Protein AF-A0A2W1JFL9-F1 (afdb_monomer)

pLDDT: mean 77.74, std 22.05, range [25.23, 98.81]

Mean predicted aligned error: 10.99 Å

Nearest PDB structures (foldseek):
  7wzg-assembly1_A  TM=6.997E-01  e=7.013E-11  Streptomyces sp.
  6wlf-assembly2_B  TM=8.457E-01  e=3.737E-09  Bursaphelenchus xylophilus
  4krg-assembly2_B  TM=6.302E-01  e=1.136E-10  Haemonchus contortus
  6wlf-assembly1_A  TM=7.409E-01  e=1.040E-08  Bursaphelenchus xylophilus
  1xtp-assembly1_A  TM=6.089E-01  e=3.567E-10  Leishmania major strain Friedlin

Radius of gyration: 20.83 Å; Cα contacts (8 Å, |Δi|>4): 426; chains: 1; bounding box: 48×50×62 Å

Secondary structure (DSSP, 8-state):
--TTSSS-S------HHHHHHHHHHHSS--S-TT--THHHHHHHHS-GGGHHHHHHHHHHHSTTTT-GGGPPTT--HHHHHHHHHHHHHHHHHHHIIIIIGGG--TT-EEEEET-TTSHHHHHHTTSSSEEEEEES-HHHHHHHHHH---TTEEEEE-STT--TTS-TT-EEEEEESSSGGGS-HHHHHHHHHHHHHHEEEEEEEEEEEEB-TT--STT---S---------HHHHHHHHTPPP---B-HHHHHHHHHHTTEEEEEES-TT-TT-SEEEEEEEEPP-

Solvent-accessible surface area (backbone atoms only — not comparable to full-atom values): 16445 Å² total; per-residue (Å²): 136,78,91,77,81,78,87,79,86,86,74,85,73,69,48,73,69,54,48,51,50,50,53,64,60,69,77,52,91,72,77,47,92,44,50,43,77,60,51,47,49,50,60,72,73,47,60,75,94,46,34,41,64,49,27,52,54,57,40,31,73,34,80,85,67,45,36,56,90,74,60,60,86,94,60,54,69,69,59,48,52,51,50,38,50,51,50,48,44,56,53,29,46,52,49,33,62,74,73,46,52,86,79,54,44,61,83,33,36,33,37,30,48,52,33,52,61,32,53,44,52,62,54,49,41,77,43,27,51,30,28,42,30,29,25,64,31,50,24,33,41,45,28,16,60,42,69,49,87,58,89,46,53,47,76,42,70,38,62,90,74,61,55,83,93,50,57,67,51,64,26,47,34,39,35,30,58,87,40,57,26,53,41,56,71,72,57,46,44,52,44,51,42,49,49,59,47,27,28,24,90,80,12,37,42,37,38,32,38,32,42,43,75,95,60,78,83,80,79,69,89,64,96,75,86,88,81,89,91,80,96,47,77,66,54,57,50,47,70,64,52,59,75,58,76,44,64,37,49,68,70,56,54,53,49,50,45,42,74,66,55,34,37,83,70,43,69,70,55,67,92,42,75,86,51,39,72,37,37,36,38,29,27,54,60,86,128

Sequence (287 aa):
MDLDSVEKTEHSSIGPVQKALLILTTALQGQNYLGAWYIPMLFKLVPQKFHRKLAFNVLAISPHYYRLHEKPEGMSRDQFIQSAHETSINSRQLVARKYIQPHLNTDMLVLDYGCGPGYLASEVSKHCQQVTAIDISSGVIACAKAIHHKSNIQFRVIEANDLSSIPDSSLDLVYSTAVMLHVRDDVCRQILSEFMRVLKPEGKAICEFLTTQGRSTDGLPTNHNGSEQSRSLLKNVKEKYSLLVVPRPLSLIEEIITGVGFEFLTRLNKDEPEDKNAYYAFGQQKL

Foldseek 3Di:
DDPPPPPDDDDPDCDPVSVVLLVVQPPDDDLDSLQDPCLLVVCVVDPLVCLQVSLLVSQCVDCPQLNVVPDDPPDDPVRSSVVSVVVLLVVLLVCCVQFPLVQFAAAFEEEEEQCFLVSNVQNNNVGYVAYEYEHQRPNSLSSNVSNDDDPRYHYDHDDLLDPVVAQFQAGQEYEYEPPQQQDDLVSLLVNLLVVNGRHHANHKYKYKAFAPPPDDPPDDDDDDDDDDDDDDPVVVVCVSNPGHGDHYHPVSVCCSNVVSQKAFDDWSPPVCPVPRTIMTMIGHDDD

Structure (mmCIF, N/CA/C/O backbone):
data_AF-A0A2W1JFL9-F1
#
_entry.id   AF-A0A2W1JFL9-F1
#
loop_
_atom_site.group_PDB
_atom_site.id
_atom_site.type_symbol
_atom_site.label_atom_id
_atom_site.label_alt_id
_atom_site.label_comp_id
_atom_site.label_asym_id
_atom_site.label_entity_id
_atom_site.label_seq_id
_atom_site.pdbx_PDB_ins_code
_atom_site.Cartn_x
_atom_site.Cartn_y
_atom_site.Cartn_z
_atom_site.occupancy
_atom_site.B_iso_or_equiv
_atom_site.auth_seq_id
_atom_site.auth_comp_id
_atom_site.auth_asym_id
_atom_site.auth_atom_id
_atom_site.pdbx_PDB_model_num
ATOM 1 N N . MET A 1 1 ? 27.857 32.604 -41.164 1.00 36.47 1 MET A N 1
ATOM 2 C CA . MET A 1 1 ? 28.540 31.526 -40.424 1.00 36.47 1 MET A CA 1
ATOM 3 C C . MET A 1 1 ? 27.432 30.678 -39.842 1.00 36.47 1 MET A C 1
ATOM 5 O O . MET A 1 1 ? 26.646 31.200 -39.062 1.00 36.47 1 MET A O 1
ATOM 9 N N . ASP A 1 2 ? 27.274 29.485 -40.403 1.00 25.23 2 ASP A N 1
ATOM 10 C CA . ASP A 1 2 ? 26.024 28.727 -40.447 1.00 25.23 2 ASP A CA 1
ATOM 11 C C . ASP A 1 2 ? 25.515 28.213 -39.098 1.00 25.23 2 ASP A C 1
ATOM 13 O O . ASP A 1 2 ? 26.273 27.741 -38.248 1.00 25.23 2 ASP A O 1
ATOM 17 N N . LEU A 1 3 ? 24.187 28.261 -38.974 1.00 28.17 3 LEU A N 1
ATOM 18 C CA . LEU A 1 3 ? 23.348 27.785 -37.870 1.00 28.17 3 LEU A CA 1
ATOM 19 C C . LEU A 1 3 ? 23.147 26.251 -37.870 1.00 28.17 3 LEU A C 1
ATOM 21 O O . LEU A 1 3 ? 22.298 25.749 -37.144 1.00 28.17 3 LEU A O 1
ATOM 25 N N . ASP A 1 4 ? 23.956 25.503 -38.625 1.00 27.41 4 ASP A N 1
ATOM 26 C CA . ASP A 1 4 ? 23.798 24.052 -38.837 1.00 27.41 4 ASP A CA 1
ATOM 27 C C . ASP A 1 4 ? 24.691 23.172 -37.938 1.00 27.41 4 ASP A C 1
ATOM 29 O O . ASP A 1 4 ? 24.747 21.952 -38.098 1.00 27.41 4 ASP A O 1
ATOM 33 N N . SER A 1 5 ? 25.412 23.748 -36.970 1.00 28.14 5 SER A N 1
ATOM 34 C CA . SER A 1 5 ? 26.399 22.997 -36.170 1.00 28.14 5 SER A CA 1
ATOM 35 C C . SER A 1 5 ? 25.957 22.592 -34.755 1.00 28.14 5 SER A C 1
ATOM 37 O O . SER A 1 5 ? 26.744 21.974 -34.042 1.00 28.14 5 SER A O 1
ATOM 39 N N . VAL A 1 6 ? 24.704 22.844 -34.350 1.00 29.98 6 VAL A N 1
ATOM 40 C CA . VAL A 1 6 ? 24.206 22.501 -32.992 1.00 29.98 6 VAL A CA 1
ATOM 41 C C . VAL A 1 6 ? 23.028 21.507 -33.006 1.00 29.98 6 VAL A C 1
ATOM 43 O O . VAL A 1 6 ? 22.473 21.173 -31.968 1.00 29.98 6 VAL A O 1
ATOM 46 N N . GLU A 1 7 ? 22.674 20.935 -34.160 1.00 27.12 7 GLU A N 1
ATOM 47 C CA . GLU A 1 7 ? 21.537 20.001 -34.276 1.00 27.12 7 GLU A CA 1
ATOM 48 C C . GLU A 1 7 ? 21.913 18.508 -34.152 1.00 27.12 7 GLU A C 1
ATOM 50 O O . GLU A 1 7 ? 21.198 17.612 -34.604 1.00 27.12 7 GLU A O 1
ATOM 55 N N . LYS A 1 8 ? 23.047 18.195 -33.518 1.00 32.41 8 LYS A N 1
ATOM 56 C CA . LYS A 1 8 ? 23.480 16.809 -33.289 1.00 32.41 8 LYS A CA 1
ATOM 57 C C . LYS A 1 8 ? 24.028 16.620 -31.886 1.00 32.41 8 LYS A C 1
ATOM 59 O O . LYS A 1 8 ? 25.236 16.595 -31.734 1.00 32.41 8 LYS A O 1
ATOM 64 N N . THR A 1 9 ? 23.139 16.419 -30.913 1.00 32.78 9 THR A N 1
ATOM 65 C CA . THR A 1 9 ? 23.289 15.438 -29.816 1.00 32.78 9 THR A CA 1
ATOM 66 C C . THR A 1 9 ? 22.189 15.646 -28.778 1.00 32.78 9 THR A C 1
ATOM 68 O O . THR A 1 9 ? 22.419 16.322 -27.791 1.00 32.78 9 THR A O 1
ATOM 71 N N . GLU A 1 10 ? 21.004 15.065 -28.987 1.00 32.56 10 GLU A N 1
ATOM 72 C CA . GLU A 1 10 ? 20.137 14.589 -27.890 1.00 32.56 10 GLU A CA 1
ATOM 73 C C . GLU A 1 10 ? 18.939 13.802 -28.447 1.00 32.56 10 GLU A C 1
ATOM 75 O O . GLU A 1 10 ? 17.771 14.188 -28.422 1.00 32.56 10 GLU A O 1
ATOM 80 N N . HIS A 1 11 ? 19.236 12.622 -28.981 1.00 32.38 11 HIS A N 1
ATOM 81 C CA . HIS A 1 11 ? 18.244 11.564 -29.094 1.00 32.38 11 HIS A CA 1
ATOM 82 C C . HIS A 1 11 ? 18.612 10.483 -28.086 1.00 32.38 11 HIS A C 1
ATOM 84 O O . HIS A 1 11 ? 19.370 9.566 -28.397 1.00 32.38 11 HIS A O 1
ATOM 90 N N . SER A 1 12 ? 18.056 10.578 -26.872 1.00 41.53 12 SER A N 1
ATOM 91 C CA . SER A 1 12 ? 17.930 9.402 -26.015 1.00 41.53 12 SER A CA 1
ATOM 92 C C . SER A 1 12 ? 17.004 8.426 -26.748 1.00 41.53 12 SER A C 1
ATOM 94 O O . SER A 1 12 ? 15.788 8.596 -26.864 1.00 41.53 12 SER A O 1
ATOM 96 N N . SER A 1 13 ? 17.625 7.457 -27.412 1.00 41.47 13 SER A N 1
ATOM 97 C CA . SER A 1 13 ? 16.971 6.547 -28.338 1.00 41.47 13 SER A CA 1
ATOM 98 C C . SER A 1 13 ? 16.114 5.553 -27.560 1.00 41.47 13 SER A C 1
ATOM 100 O O . SER A 1 13 ? 16.535 4.459 -27.196 1.00 41.47 13 SER A O 1
ATOM 102 N N . ILE A 1 14 ? 14.860 5.936 -27.310 1.00 47.25 14 ILE A N 1
ATOM 103 C CA . ILE A 1 14 ? 13.796 4.989 -26.978 1.00 47.25 14 ILE A CA 1
ATOM 104 C C . ILE A 1 14 ? 13.825 3.906 -28.068 1.00 47.25 14 ILE A C 1
ATOM 106 O O . ILE A 1 14 ? 13.656 4.212 -29.254 1.00 47.25 14 ILE A O 1
ATOM 110 N N . GLY A 1 15 ? 14.098 2.657 -27.680 1.00 45.44 15 GLY A N 1
ATOM 111 C CA . GLY A 1 15 ? 14.223 1.544 -28.622 1.00 45.44 15 GLY A CA 1
ATOM 112 C C . GLY A 1 15 ? 12.913 1.308 -29.388 1.00 45.44 15 GLY A C 1
ATOM 113 O O . GLY A 1 15 ? 11.846 1.678 -28.895 1.00 45.44 15 GLY A O 1
ATOM 114 N N . PRO A 1 16 ? 12.937 0.672 -30.571 1.00 41.28 16 PRO A N 1
ATOM 115 C CA . PRO A 1 16 ? 11.752 0.512 -31.424 1.00 41.28 16 PRO A CA 1
ATOM 116 C C . PRO A 1 16 ? 10.575 -0.167 -30.704 1.00 41.28 16 PRO A C 1
ATOM 118 O O . PRO A 1 16 ? 9.434 0.257 -30.853 1.00 41.28 16 PRO A O 1
ATOM 121 N N . VAL A 1 17 ? 10.858 -1.135 -29.826 1.00 43.78 17 VAL A N 1
ATOM 122 C CA . VAL A 1 17 ? 9.855 -1.797 -28.973 1.00 43.78 17 VAL A CA 1
ATOM 123 C C . VAL A 1 17 ? 9.213 -0.818 -27.985 1.00 43.78 17 VAL A C 1
ATOM 125 O O . VAL A 1 17 ? 8.003 -0.822 -27.803 1.00 43.78 17 VAL A O 1
ATOM 128 N N . GLN A 1 18 ? 10.000 0.065 -27.373 1.00 48.50 18 GLN A N 1
ATOM 129 C CA . GLN A 1 18 ? 9.502 1.056 -26.418 1.00 48.50 18 GLN A CA 1
ATOM 130 C C . GLN A 1 18 ? 8.760 2.196 -27.114 1.00 48.50 18 GLN A C 1
ATOM 132 O O . GLN A 1 18 ? 7.783 2.682 -26.562 1.00 48.50 18 GLN A O 1
ATOM 137 N N . LYS A 1 19 ? 9.177 2.595 -28.324 1.00 45.94 19 LYS A N 1
ATOM 138 C CA . LYS A 1 19 ? 8.415 3.533 -29.158 1.00 45.94 19 LYS A CA 1
ATOM 139 C C . LYS A 1 19 ? 7.067 2.930 -29.532 1.00 45.94 19 LYS A C 1
ATOM 141 O O . LYS A 1 19 ? 6.061 3.609 -29.393 1.00 45.94 19 LYS A O 1
ATOM 146 N N . ALA A 1 20 ? 7.031 1.655 -29.921 1.00 47.19 20 ALA A N 1
ATOM 147 C CA . ALA A 1 20 ? 5.789 0.950 -30.224 1.00 47.19 20 ALA A CA 1
ATOM 14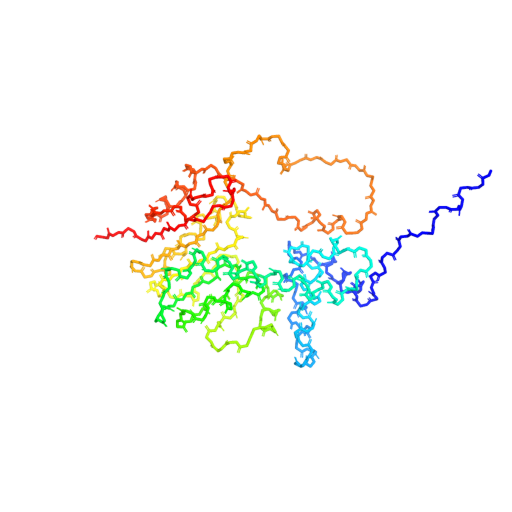8 C C . ALA A 1 20 ? 4.875 0.837 -28.994 1.00 47.19 20 ALA A C 1
ATOM 150 O O . ALA A 1 20 ? 3.706 1.201 -29.080 1.00 47.19 20 ALA A O 1
ATOM 151 N N . LEU A 1 21 ? 5.413 0.424 -27.837 1.00 44.44 21 LEU A N 1
ATOM 152 C CA . LEU A 1 21 ? 4.670 0.419 -26.575 1.00 44.44 21 LEU A CA 1
ATOM 153 C C . LEU A 1 21 ? 4.169 1.826 -26.236 1.00 44.44 21 LEU A C 1
ATOM 155 O O . LEU A 1 21 ? 2.980 1.994 -26.024 1.00 44.44 21 LEU A O 1
ATOM 159 N N . LEU A 1 22 ? 5.021 2.851 -26.263 1.00 46.09 22 LEU A N 1
ATOM 160 C CA . LEU A 1 22 ? 4.641 4.230 -25.954 1.00 46.09 22 LEU A CA 1
ATOM 161 C C . LEU A 1 22 ? 3.548 4.760 -26.901 1.00 46.09 22 LEU A C 1
ATOM 163 O O . LEU A 1 22 ? 2.591 5.364 -26.430 1.00 46.09 22 LEU A O 1
ATOM 167 N N . ILE A 1 23 ? 3.631 4.491 -28.205 1.00 47.00 23 ILE A N 1
ATOM 168 C CA . ILE A 1 23 ? 2.608 4.880 -29.193 1.00 47.00 23 ILE A CA 1
ATOM 169 C C . ILE A 1 23 ? 1.278 4.155 -28.929 1.00 47.00 23 ILE A C 1
ATOM 171 O O . ILE A 1 23 ? 0.223 4.787 -28.918 1.00 47.00 23 ILE A O 1
ATOM 175 N N . LEU A 1 24 ? 1.317 2.852 -28.631 1.00 41.91 24 LEU A N 1
ATOM 176 C CA . LEU A 1 24 ? 0.137 2.077 -28.222 1.00 41.91 24 LEU A CA 1
ATOM 177 C C . LEU A 1 24 ? -0.455 2.583 -26.892 1.00 41.91 24 LEU A C 1
ATOM 179 O O . LEU A 1 24 ? -1.667 2.524 -26.698 1.00 41.91 24 LEU A O 1
ATOM 183 N N . THR A 1 25 ? 0.380 3.112 -25.986 1.00 43.91 25 THR A N 1
ATOM 184 C CA . THR A 1 25 ? -0.052 3.660 -24.686 1.00 43.91 25 THR A CA 1
ATOM 185 C C . THR A 1 25 ? -0.723 5.033 -24.792 1.00 43.91 25 THR A C 1
ATOM 187 O O . THR A 1 25 ? -1.584 5.351 -23.976 1.00 43.91 25 THR A O 1
ATOM 190 N N . THR A 1 26 ? -0.326 5.883 -25.747 1.00 40.53 26 THR A N 1
ATOM 191 C CA . THR A 1 26 ? -0.788 7.281 -25.824 1.00 40.53 26 THR A CA 1
ATOM 192 C C . THR A 1 26 ? -2.028 7.461 -26.694 1.00 40.53 26 THR A C 1
ATOM 194 O O . THR A 1 26 ? -2.778 8.414 -26.464 1.00 40.53 26 THR A O 1
ATOM 197 N N . ALA A 1 27 ? -2.263 6.540 -27.635 1.00 37.19 27 ALA A N 1
ATOM 198 C CA . ALA A 1 27 ? -3.377 6.564 -28.583 1.00 37.19 27 ALA A CA 1
ATOM 199 C C . ALA A 1 27 ? -4.732 6.097 -28.006 1.00 37.19 27 ALA A C 1
ATOM 201 O O . ALA A 1 27 ? -5.761 6.306 -28.643 1.00 37.19 27 ALA A O 1
ATOM 202 N N . LEU A 1 28 ? -4.764 5.490 -26.813 1.00 38.50 28 LEU A N 1
ATOM 203 C CA . LEU A 1 28 ? -5.985 4.946 -26.204 1.00 38.50 28 LEU A CA 1
ATOM 204 C C . LEU A 1 28 ? -6.450 5.812 -25.017 1.00 38.50 28 LEU A C 1
ATOM 206 O O . LEU A 1 28 ? -5.641 6.304 -24.229 1.00 38.50 28 LEU A O 1
ATOM 210 N N . GLN A 1 29 ? -7.761 6.056 -24.922 1.00 35.38 29 GLN A N 1
ATOM 211 C CA . GLN A 1 29 ? -8.374 6.876 -23.872 1.00 35.38 29 GLN A CA 1
ATOM 212 C C . GLN A 1 29 ? -8.347 6.156 -22.511 1.00 35.38 29 GLN A C 1
ATOM 214 O O . GLN A 1 29 ? -8.751 5.003 -22.406 1.00 35.38 29 GLN A O 1
ATOM 219 N N . GLY A 1 30 ? -7.875 6.850 -21.470 1.00 42.50 30 GLY A N 1
ATOM 220 C CA . GLY A 1 30 ? -7.840 6.382 -20.080 1.00 42.50 30 GLY A CA 1
ATOM 221 C C . GLY A 1 30 ? -6.798 7.154 -19.264 1.00 42.50 30 GLY A C 1
ATOM 222 O O . GLY A 1 30 ? -5.709 7.429 -19.760 1.00 42.50 30 GLY A O 1
ATOM 223 N N . GLN A 1 31 ? -7.119 7.541 -18.027 1.00 45.75 31 GLN A N 1
ATOM 224 C CA . GLN A 1 31 ? -6.264 8.396 -17.186 1.00 45.75 31 GLN A CA 1
ATOM 225 C C . GLN A 1 31 ? -5.072 7.686 -16.512 1.00 45.75 31 GLN A C 1
ATOM 227 O O . GLN A 1 31 ? -4.373 8.326 -15.740 1.00 45.75 31 GLN A O 1
ATOM 232 N N . ASN A 1 32 ? -4.766 6.413 -16.799 1.00 54.06 32 ASN A N 1
ATOM 233 C CA . ASN A 1 32 ? -3.681 5.697 -16.108 1.00 54.06 32 ASN A CA 1
ATOM 234 C C . ASN A 1 32 ? -2.786 4.891 -17.064 1.00 54.06 32 ASN A C 1
ATOM 236 O O . ASN A 1 32 ? -3.221 3.906 -17.657 1.00 54.06 32 ASN A O 1
ATOM 240 N N . TYR A 1 33 ? -1.501 5.264 -17.139 1.00 50.53 33 TYR A N 1
ATOM 241 C CA . TYR A 1 33 ? -0.444 4.617 -17.938 1.00 50.53 33 TYR A CA 1
ATOM 242 C C . TYR A 1 33 ? -0.353 3.084 -17.735 1.00 50.53 33 TYR A C 1
ATOM 244 O O . TYR A 1 33 ? -0.092 2.344 -18.681 1.00 50.53 33 TYR A O 1
ATOM 252 N N . LEU A 1 34 ? -0.631 2.587 -16.522 1.00 55.44 34 LEU A N 1
ATOM 253 C CA . LEU A 1 34 ? -0.618 1.152 -16.189 1.00 55.44 34 LEU A CA 1
ATOM 254 C C . LEU A 1 34 ? -2.017 0.515 -16.126 1.00 55.44 34 LEU A C 1
ATOM 256 O O . LEU A 1 34 ? -2.151 -0.650 -15.760 1.00 55.44 34 LEU A O 1
ATOM 260 N N . GLY A 1 35 ? -3.076 1.243 -16.478 1.00 56.06 35 GLY A N 1
ATOM 261 C CA . GLY A 1 35 ? -4.422 0.681 -16.650 1.00 56.06 35 GLY A CA 1
ATOM 262 C C . GLY A 1 35 ? -4.626 0.023 -18.019 1.00 56.06 35 GLY A C 1
ATOM 263 O O . GLY A 1 35 ? -5.707 -0.479 -18.312 1.00 56.06 35 GLY A O 1
ATOM 264 N N . ALA A 1 36 ? -3.606 0.046 -18.880 1.00 63.88 36 ALA A N 1
ATOM 265 C CA . ALA A 1 36 ? -3.740 -0.397 -20.253 1.00 63.88 36 ALA A CA 1
ATOM 266 C C . ALA A 1 36 ? -3.958 -1.916 -20.349 1.00 63.88 36 ALA A C 1
ATOM 268 O O . ALA A 1 36 ? -3.119 -2.718 -19.932 1.00 63.88 36 ALA A O 1
ATOM 269 N N . TRP A 1 37 ? -5.077 -2.300 -20.967 1.00 65.12 37 TRP A N 1
ATOM 270 C CA . TRP A 1 37 ? -5.547 -3.684 -21.085 1.00 65.12 37 TRP A CA 1
ATOM 271 C C . TRP A 1 37 ? -4.529 -4.644 -21.728 1.00 65.12 37 TRP A C 1
ATOM 273 O O . TRP A 1 37 ? -4.544 -5.842 -21.444 1.00 65.12 37 TRP A O 1
ATOM 283 N N . TYR A 1 38 ? -3.619 -4.139 -22.570 1.00 67.69 38 TYR A N 1
ATOM 284 C CA . TYR A 1 38 ? -2.619 -4.968 -23.244 1.00 67.69 38 TYR A CA 1
ATOM 285 C C . TYR A 1 38 ? -1.440 -5.350 -22.334 1.00 67.69 38 TYR A C 1
ATOM 287 O O . TYR A 1 38 ? -0.746 -6.315 -22.644 1.00 67.69 38 TYR A O 1
ATOM 295 N N . ILE A 1 39 ? -1.194 -4.662 -21.209 1.00 78.56 39 ILE A N 1
ATOM 296 C CA . ILE A 1 39 ? -0.075 -5.014 -20.316 1.00 78.56 39 ILE A CA 1
ATOM 297 C C . ILE A 1 39 ? -0.262 -6.433 -19.753 1.00 78.56 39 ILE A C 1
ATOM 299 O O . ILE A 1 39 ? 0.634 -7.255 -19.952 1.00 78.56 39 ILE A O 1
ATOM 303 N N . PRO A 1 40 ? -1.415 -6.800 -19.153 1.00 78.31 40 PRO A N 1
ATOM 304 C CA . PRO A 1 40 ? -1.685 -8.189 -18.773 1.00 78.31 40 PRO A CA 1
ATOM 305 C C . PRO A 1 40 ? -1.577 -9.187 -19.935 1.00 78.31 40 PRO A C 1
ATOM 307 O O . PRO A 1 40 ? -1.151 -10.324 -19.733 1.00 78.31 40 PRO A O 1
ATOM 310 N N . MET A 1 41 ? -1.935 -8.781 -21.159 1.00 82.44 41 MET A N 1
ATOM 311 C CA . MET A 1 41 ? -1.819 -9.634 -22.347 1.00 82.44 41 MET A CA 1
ATOM 312 C C . MET A 1 41 ? -0.356 -9.946 -22.686 1.00 82.44 41 MET A C 1
ATOM 314 O O . MET A 1 41 ? -0.044 -11.093 -22.999 1.00 82.44 41 MET A O 1
ATOM 318 N N . LEU A 1 42 ? 0.560 -8.981 -22.548 1.00 85.00 42 LEU A N 1
ATOM 319 C CA . LEU A 1 42 ? 1.994 -9.209 -22.767 1.00 85.00 42 LEU A CA 1
ATOM 320 C C . LEU A 1 42 ? 2.546 -10.309 -21.850 1.00 85.00 42 LEU A C 1
ATOM 322 O O . LEU A 1 42 ? 3.291 -11.172 -22.310 1.00 85.00 42 LEU A O 1
ATOM 326 N N . PHE A 1 43 ? 2.132 -10.340 -20.581 1.00 86.81 43 PHE A N 1
ATOM 327 C CA . PHE A 1 43 ? 2.538 -11.398 -19.650 1.00 86.81 43 PHE A CA 1
ATOM 328 C C . PHE A 1 43 ? 2.000 -12.784 -20.036 1.00 86.81 43 PHE A C 1
ATOM 330 O O . PHE A 1 43 ? 2.642 -13.782 -19.726 1.00 86.81 43 PHE A O 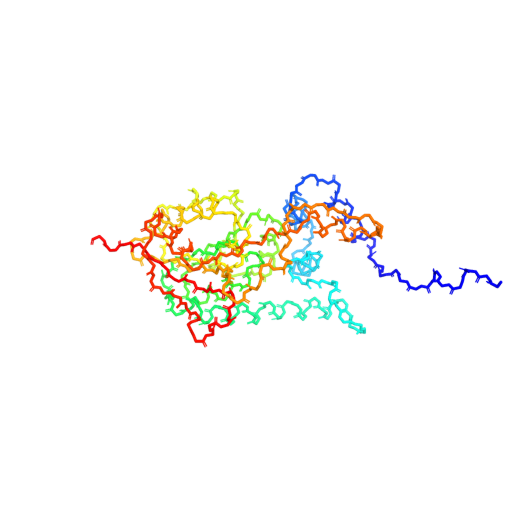1
ATOM 337 N N . LYS A 1 44 ? 0.870 -12.878 -20.750 1.00 87.12 44 LYS A N 1
ATOM 338 C CA . LYS A 1 44 ? 0.363 -14.163 -21.270 1.00 87.12 44 LYS A CA 1
ATOM 339 C C . LYS A 1 44 ? 1.170 -14.680 -22.464 1.00 87.12 44 LYS A C 1
ATOM 341 O O . LYS A 1 44 ? 1.233 -15.886 -22.670 1.00 87.12 44 LYS A O 1
ATOM 346 N N . LEU A 1 45 ? 1.762 -13.780 -23.251 1.00 89.19 45 LEU A N 1
ATOM 347 C CA . LEU A 1 45 ? 2.502 -14.119 -24.472 1.00 89.19 45 LEU A CA 1
ATOM 348 C C . LEU A 1 45 ? 3.987 -14.398 -24.211 1.00 89.19 45 LEU A C 1
ATOM 350 O O . LEU A 1 45 ? 4.616 -15.180 -24.921 1.00 89.19 45 LEU A O 1
ATOM 354 N N . VAL A 1 46 ? 4.566 -13.742 -23.208 1.00 89.75 46 VAL A N 1
ATOM 355 C CA . VAL A 1 46 ? 5.987 -13.870 -22.879 1.00 89.75 46 VAL A CA 1
ATOM 356 C C . VAL A 1 46 ? 6.219 -15.109 -22.000 1.00 89.75 46 VAL A C 1
ATOM 358 O O . VAL A 1 46 ? 5.463 -15.320 -21.053 1.00 89.75 46 VAL A O 1
ATOM 361 N N . PRO A 1 47 ? 7.271 -15.921 -22.237 1.00 92.25 47 PRO A N 1
ATOM 362 C CA . PRO A 1 47 ? 7.603 -17.047 -21.364 1.00 92.25 47 PRO A CA 1
ATOM 363 C C . PRO A 1 47 ? 7.850 -16.621 -19.911 1.00 92.25 47 PRO A C 1
ATOM 365 O O . PRO A 1 47 ? 8.525 -15.619 -19.665 1.00 92.25 47 PRO A O 1
ATOM 368 N N . GLN A 1 48 ? 7.398 -17.436 -18.950 1.00 88.56 48 GLN A N 1
ATOM 369 C CA . GLN A 1 48 ? 7.423 -17.115 -17.513 1.00 88.56 48 GLN A CA 1
ATOM 370 C C . GLN A 1 48 ? 8.803 -16.678 -16.994 1.00 88.56 48 GLN A C 1
ATOM 372 O O . GLN A 1 48 ? 8.906 -15.728 -16.222 1.00 88.56 48 GLN A O 1
ATOM 377 N N . LYS A 1 49 ? 9.888 -17.289 -17.493 1.00 91.38 49 LYS A N 1
ATOM 378 C CA . LYS A 1 49 ? 11.274 -16.933 -17.129 1.00 91.38 49 LYS A CA 1
ATOM 379 C C . LYS A 1 49 ? 11.648 -15.466 -17.393 1.00 91.38 49 LYS A C 1
ATOM 381 O O . LYS A 1 49 ? 12.589 -14.960 -16.792 1.00 91.38 49 LYS A O 1
ATOM 386 N N . PHE A 1 50 ? 10.929 -14.777 -18.280 1.00 92.94 50 PHE A N 1
ATOM 387 C CA . PHE A 1 50 ? 11.165 -13.370 -18.611 1.00 92.94 50 PHE A CA 1
ATOM 388 C C . PHE A 1 50 ? 10.179 -12.408 -17.942 1.00 92.94 50 PHE A C 1
ATOM 390 O O . PHE A 1 50 ? 10.367 -11.195 -18.046 1.00 92.94 50 PHE A O 1
ATOM 397 N N . HIS A 1 51 ? 9.159 -12.910 -17.238 1.00 93.25 51 HIS A N 1
ATOM 398 C CA . HIS A 1 51 ? 8.113 -12.080 -16.629 1.00 93.25 51 HIS A CA 1
ATOM 399 C C . HIS A 1 51 ? 8.686 -11.031 -15.686 1.00 93.25 51 HIS A C 1
ATOM 401 O O . HIS A 1 51 ? 8.320 -9.865 -15.780 1.00 93.25 51 HIS A O 1
ATOM 407 N N . ARG A 1 52 ? 9.653 -11.399 -14.842 1.00 92.81 52 ARG A N 1
ATOM 408 C CA . ARG A 1 52 ? 10.275 -10.449 -13.913 1.00 92.81 52 ARG A CA 1
ATOM 409 C C . ARG A 1 52 ? 11.011 -9.315 -14.637 1.00 92.81 52 ARG A C 1
ATOM 411 O O . ARG A 1 52 ? 10.818 -8.147 -14.309 1.00 92.81 52 ARG A O 1
ATOM 418 N N . LYS A 1 53 ? 11.799 -9.634 -15.674 1.00 91.56 53 LYS A N 1
ATOM 419 C CA . LYS A 1 53 ? 12.499 -8.617 -16.484 1.00 91.56 53 LYS A CA 1
ATOM 420 C C . LYS A 1 53 ? 11.509 -7.722 -17.236 1.00 91.56 53 LYS A C 1
ATOM 422 O O . LYS A 1 53 ? 11.738 -6.516 -17.343 1.00 91.56 53 LYS A O 1
ATOM 427 N N . LEU A 1 54 ? 10.410 -8.292 -17.734 1.00 91.12 54 LEU A N 1
ATOM 428 C CA . LEU A 1 54 ? 9.326 -7.540 -18.363 1.00 91.12 54 LEU A CA 1
ATOM 429 C C . LEU A 1 54 ? 8.665 -6.584 -17.363 1.00 91.12 54 LEU A C 1
ATOM 431 O O . LEU A 1 54 ? 8.552 -5.400 -17.662 1.00 91.12 54 LEU A O 1
ATOM 435 N N . ALA A 1 55 ? 8.305 -7.067 -16.171 1.00 92.31 55 ALA A N 1
ATOM 436 C CA . ALA A 1 55 ? 7.691 -6.263 -15.118 1.00 92.31 55 ALA A CA 1
ATOM 437 C C . ALA A 1 55 ? 8.551 -5.053 -14.759 1.00 92.31 55 ALA A C 1
ATOM 439 O O . ALA A 1 55 ? 8.065 -3.926 -14.764 1.00 92.31 55 ALA A O 1
ATOM 440 N N . PHE A 1 56 ? 9.851 -5.257 -14.553 1.00 91.94 56 PHE A N 1
ATOM 441 C CA . PHE A 1 56 ? 10.763 -4.155 -14.270 1.00 91.94 56 PHE A CA 1
ATOM 442 C C . PHE A 1 56 ? 10.838 -3.138 -15.407 1.00 91.94 56 PHE A C 1
ATOM 444 O O . PHE A 1 56 ? 10.851 -1.937 -15.155 1.00 91.94 56 PHE A O 1
ATOM 451 N N . ASN A 1 57 ? 10.829 -3.590 -16.661 1.00 88.81 57 ASN A N 1
ATOM 452 C CA . ASN A 1 57 ? 10.819 -2.679 -17.801 1.00 88.81 57 ASN A CA 1
ATOM 453 C C . ASN A 1 57 ? 9.504 -1.906 -17.928 1.00 88.81 57 ASN A C 1
ATOM 455 O O . ASN A 1 57 ? 9.553 -0.720 -18.233 1.00 88.81 57 ASN A O 1
ATOM 459 N N . VAL A 1 58 ? 8.357 -2.536 -17.665 1.00 87.19 58 VAL A N 1
ATOM 460 C CA . VAL A 1 58 ? 7.048 -1.863 -17.641 1.00 87.19 58 VAL A CA 1
ATOM 461 C C . VAL A 1 58 ? 7.013 -0.802 -16.538 1.00 87.19 58 VAL A C 1
ATOM 463 O O . VAL A 1 58 ? 6.672 0.351 -16.801 1.00 87.19 58 VAL A O 1
ATOM 466 N N . LEU A 1 59 ? 7.445 -1.154 -15.323 1.00 86.75 59 LEU A N 1
ATOM 467 C CA . LEU A 1 59 ? 7.540 -0.220 -14.197 1.00 86.75 59 LEU A CA 1
ATOM 468 C C . LEU A 1 59 ? 8.505 0.933 -14.478 1.00 86.75 59 LEU A C 1
ATOM 470 O O . LEU A 1 59 ? 8.264 2.053 -14.036 1.00 86.75 59 LEU A O 1
ATOM 474 N N . ALA A 1 60 ? 9.567 0.680 -15.242 1.00 84.81 60 ALA A N 1
ATOM 475 C CA . ALA A 1 60 ? 10.541 1.698 -15.592 1.00 84.81 60 ALA A CA 1
ATOM 476 C C . ALA A 1 60 ? 9.957 2.806 -16.469 1.00 84.81 60 ALA A C 1
ATOM 478 O O . ALA A 1 60 ? 10.301 3.972 -16.296 1.00 84.81 60 ALA A O 1
ATOM 479 N N . ILE A 1 61 ? 9.059 2.456 -17.387 1.00 78.50 61 ILE A N 1
ATOM 480 C CA . ILE A 1 61 ? 8.427 3.433 -18.278 1.00 78.50 61 ILE A CA 1
ATOM 481 C C . ILE A 1 61 ? 7.374 4.268 -17.522 1.00 78.50 61 ILE A C 1
ATOM 483 O O . ILE A 1 61 ? 7.081 5.391 -17.928 1.00 78.50 61 ILE A O 1
ATOM 487 N N . SER A 1 62 ? 6.847 3.765 -16.398 1.00 73.00 62 SER A N 1
ATOM 488 C CA . SER A 1 62 ? 5.930 4.532 -15.556 1.00 73.00 62 SER A CA 1
ATOM 489 C C . SER A 1 62 ? 6.643 5.723 -14.903 1.00 73.00 62 SER A C 1
ATOM 491 O O . SER A 1 62 ? 7.670 5.533 -14.242 1.00 73.00 62 SER A O 1
ATOM 493 N N . PRO A 1 63 ? 6.085 6.946 -14.996 1.00 66.25 63 PRO A N 1
ATOM 494 C CA . PRO A 1 63 ? 6.659 8.120 -14.343 1.00 66.25 63 PRO A CA 1
ATOM 495 C C . PRO A 1 63 ? 6.583 8.052 -12.809 1.00 66.25 63 PRO A C 1
ATOM 497 O O . PRO A 1 63 ? 7.250 8.836 -12.143 1.00 66.25 63 PRO A O 1
ATOM 500 N N . HIS A 1 64 ? 5.812 7.113 -12.249 1.00 70.81 64 HIS A N 1
ATOM 501 C CA . HIS A 1 64 ? 5.504 7.050 -10.814 1.00 70.81 64 HIS A CA 1
ATOM 502 C C . HIS A 1 64 ? 6.269 5.965 -10.048 1.00 70.81 64 HIS A C 1
ATOM 504 O O . HIS A 1 64 ? 6.258 5.981 -8.821 1.00 70.81 64 HIS A O 1
ATOM 510 N N . TYR A 1 65 ? 6.951 5.045 -10.744 1.00 80.25 65 TYR A N 1
ATOM 511 C CA . TYR A 1 65 ? 7.710 3.963 -10.101 1.00 80.25 65 TYR A CA 1
ATOM 512 C C . TYR A 1 65 ? 9.219 4.167 -10.209 1.00 80.25 65 TYR A C 1
ATOM 514 O O . TYR A 1 65 ? 9.801 4.753 -9.305 1.00 80.25 65 TYR A O 1
ATOM 522 N N . TYR A 1 66 ? 9.878 3.724 -11.285 1.00 78.25 66 TYR A N 1
ATOM 523 C CA . TYR A 1 66 ? 11.348 3.805 -11.340 1.00 78.25 66 TYR A CA 1
ATOM 524 C C . TYR A 1 66 ? 11.895 5.091 -11.954 1.00 78.25 66 TYR A C 1
ATOM 526 O O . TYR A 1 66 ? 13.102 5.186 -12.108 1.00 78.25 66 TYR A O 1
ATOM 534 N N . ARG A 1 67 ? 11.048 6.065 -12.318 1.00 68.06 67 ARG A N 1
ATOM 535 C CA . ARG A 1 67 ? 11.449 7.412 -12.778 1.00 68.06 67 ARG A CA 1
ATOM 536 C C . ARG A 1 67 ? 12.685 7.419 -13.691 1.00 68.06 67 ARG A C 1
ATOM 538 O O . ARG A 1 67 ? 13.654 8.121 -13.441 1.00 68.06 67 ARG A O 1
ATOM 545 N N . LEU A 1 68 ? 12.641 6.670 -14.796 1.00 63.62 68 LEU A N 1
ATOM 546 C CA . LEU A 1 68 ? 13.766 6.536 -15.745 1.00 63.62 68 LEU A CA 1
ATOM 547 C C . LEU A 1 68 ? 14.402 7.850 -16.221 1.00 63.62 68 LEU A C 1
ATOM 549 O O . LEU A 1 68 ? 15.550 7.844 -16.656 1.00 63.62 68 LEU A O 1
ATOM 553 N N . HIS A 1 69 ? 13.653 8.949 -16.198 1.00 62.97 69 HIS A N 1
ATOM 554 C CA . HIS A 1 69 ? 14.141 10.270 -16.582 1.00 62.97 69 HIS A CA 1
ATOM 555 C C . HIS A 1 69 ? 15.160 10.851 -15.587 1.00 62.97 69 HIS A C 1
ATOM 557 O O . HIS A 1 69 ? 15.892 11.758 -15.952 1.00 62.97 69 HIS A O 1
ATOM 563 N N . GLU A 1 70 ? 15.243 10.310 -14.370 1.00 69.62 70 GLU A N 1
ATOM 564 C CA . GLU A 1 70 ? 16.217 10.683 -13.336 1.00 69.62 70 GLU A CA 1
ATOM 565 C C . GLU A 1 70 ? 17.491 9.808 -13.400 1.00 69.62 70 GLU A C 1
ATOM 567 O O . GLU A 1 70 ? 18.324 9.843 -12.496 1.00 69.62 70 GLU A O 1
ATOM 572 N N . LYS A 1 71 ? 17.663 8.990 -14.455 1.00 82.12 71 LYS A N 1
ATOM 573 C CA . LYS A 1 71 ? 18.822 8.096 -14.597 1.00 82.12 71 LYS A CA 1
ATOM 574 C C . LYS A 1 71 ? 20.131 8.893 -14.728 1.00 82.12 71 LYS A C 1
ATOM 576 O O . LYS A 1 71 ? 20.268 9.625 -15.708 1.00 82.12 71 LYS A O 1
ATOM 581 N N . PRO A 1 72 ? 21.143 8.638 -13.875 1.00 82.38 72 PRO A N 1
ATOM 582 C CA . PRO A 1 72 ? 22.448 9.283 -13.987 1.00 82.38 72 PRO A CA 1
ATOM 583 C C . PRO A 1 72 ? 23.133 9.051 -15.341 1.00 82.38 72 PRO A C 1
ATOM 585 O O . PRO A 1 72 ? 22.980 7.992 -15.977 1.00 82.38 72 PRO A O 1
ATOM 588 N N . GLU A 1 73 ? 23.930 10.030 -15.769 1.00 81.06 73 GLU A N 1
ATOM 589 C CA . GLU A 1 73 ? 24.853 9.876 -16.893 1.00 81.06 73 GLU A CA 1
ATOM 590 C C . GLU A 1 73 ? 25.877 8.766 -16.601 1.00 81.06 73 GLU A C 1
ATOM 592 O O . GLU A 1 73 ? 26.248 8.517 -15.457 1.00 81.06 73 GLU A O 1
ATOM 597 N N . GLY A 1 74 ? 26.278 8.019 -17.632 1.00 85.56 74 GLY A N 1
ATOM 598 C CA . GLY A 1 74 ? 27.219 6.896 -17.499 1.00 85.56 74 GLY A CA 1
ATOM 599 C C . GLY A 1 74 ? 26.640 5.586 -16.937 1.00 85.56 74 GLY A C 1
ATOM 600 O O . GLY A 1 74 ? 27.235 4.531 -17.138 1.00 85.56 74 GLY A O 1
ATOM 601 N N . MET A 1 75 ? 25.460 5.596 -16.306 1.00 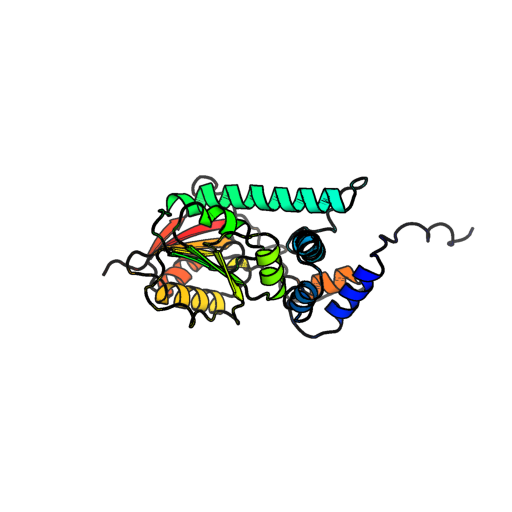88.44 75 MET A N 1
ATOM 602 C CA . MET A 1 75 ? 24.815 4.369 -15.816 1.00 88.44 75 MET A CA 1
ATOM 603 C C . MET A 1 75 ? 24.029 3.654 -16.924 1.00 88.44 75 MET A C 1
ATOM 605 O O . MET A 1 75 ? 23.231 4.279 -17.639 1.00 88.44 75 MET A O 1
ATOM 609 N N . SER A 1 76 ? 24.195 2.332 -17.044 1.00 89.88 76 SER A N 1
ATOM 610 C CA . SER A 1 76 ? 23.380 1.539 -17.972 1.00 89.88 76 SER A CA 1
ATOM 611 C C . SER A 1 76 ? 21.921 1.462 -17.507 1.00 89.88 76 SER A C 1
ATOM 613 O O . SER A 1 76 ? 21.606 1.552 -16.319 1.00 89.88 76 SER A O 1
ATOM 615 N N . ARG A 1 77 ? 21.000 1.269 -18.454 1.00 84.19 77 ARG A N 1
ATOM 616 C CA . ARG A 1 77 ? 19.565 1.148 -18.156 1.00 84.19 77 ARG A CA 1
ATOM 617 C C . ARG A 1 77 ? 19.262 -0.013 -17.206 1.00 84.19 77 ARG A C 1
ATOM 619 O O . ARG A 1 77 ? 18.469 0.159 -16.287 1.00 84.19 77 ARG A O 1
ATOM 626 N N . ASP A 1 78 ? 19.876 -1.172 -17.431 1.00 87.56 78 ASP A N 1
ATOM 627 C CA . ASP A 1 78 ? 19.625 -2.365 -16.617 1.00 87.56 78 ASP A CA 1
ATOM 628 C C . ASP A 1 78 ? 20.129 -2.156 -15.176 1.00 87.56 78 ASP A C 1
ATOM 630 O O . ASP A 1 78 ? 19.410 -2.487 -14.234 1.00 87.56 78 ASP A O 1
ATOM 634 N N . GLN A 1 79 ? 21.288 -1.507 -14.990 1.00 88.06 79 GLN A N 1
ATOM 635 C CA . GLN A 1 79 ? 21.782 -1.117 -13.659 1.00 88.06 79 GLN A CA 1
ATOM 636 C C . GLN A 1 79 ? 20.831 -0.148 -12.951 1.00 88.06 79 GLN A C 1
ATOM 638 O O . GLN A 1 79 ? 20.534 -0.329 -11.774 1.00 88.06 79 GLN A O 1
ATOM 643 N N . PHE A 1 80 ? 20.319 0.853 -13.667 1.00 87.88 80 PHE A N 1
ATOM 644 C CA . PHE A 1 80 ? 19.384 1.814 -13.089 1.00 87.88 80 PHE A CA 1
ATOM 645 C C . PHE A 1 80 ? 18.072 1.160 -12.655 1.00 87.88 80 PHE A C 1
ATOM 647 O O . PHE A 1 80 ? 17.600 1.392 -11.548 1.00 87.88 80 PHE A O 1
ATOM 654 N N . ILE A 1 81 ? 17.491 0.312 -13.506 1.00 88.50 81 ILE A N 1
ATOM 655 C CA . ILE A 1 81 ? 16.254 -0.406 -13.184 1.00 88.50 81 ILE A CA 1
ATOM 656 C C . ILE A 1 81 ? 16.451 -1.287 -11.946 1.00 88.50 81 ILE A C 1
ATOM 658 O O . ILE A 1 81 ? 15.585 -1.319 -11.072 1.00 88.50 81 ILE A O 1
ATOM 662 N N . GLN A 1 82 ? 17.593 -1.969 -11.854 1.00 88.81 82 GLN A N 1
ATOM 663 C CA . GLN A 1 82 ? 17.931 -2.782 -10.692 1.00 88.81 82 GLN A CA 1
ATOM 664 C C . GLN A 1 82 ? 18.074 -1.923 -9.423 1.00 88.81 82 GLN A C 1
ATOM 666 O O . GLN A 1 82 ? 17.474 -2.242 -8.399 1.00 88.81 82 GLN A O 1
ATOM 671 N N . SER A 1 83 ? 18.777 -0.792 -9.505 1.00 87.81 83 SER A N 1
ATOM 672 C CA . SER A 1 83 ? 18.924 0.149 -8.388 1.00 87.81 83 SER A CA 1
ATOM 673 C C . SER A 1 83 ? 17.583 0.746 -7.938 1.00 87.81 83 SER A C 1
ATOM 675 O O . SER A 1 83 ? 17.311 0.838 -6.740 1.00 87.81 83 SER A O 1
ATOM 677 N N . ALA A 1 84 ? 16.693 1.089 -8.872 1.00 88.00 84 ALA A N 1
ATOM 678 C CA . ALA A 1 84 ? 15.358 1.592 -8.558 1.00 88.00 84 ALA A CA 1
ATOM 679 C C . ALA A 1 84 ? 14.475 0.517 -7.896 1.00 88.00 84 ALA A C 1
ATOM 681 O O . ALA A 1 84 ? 13.705 0.815 -6.978 1.00 88.00 84 ALA A O 1
ATOM 682 N N . HIS A 1 85 ? 14.610 -0.744 -8.321 1.00 89.69 85 HIS A N 1
ATOM 683 C CA . HIS A 1 85 ? 13.971 -1.888 -7.672 1.00 89.69 85 HIS A CA 1
ATOM 684 C C . HIS A 1 85 ? 14.456 -2.063 -6.226 1.00 89.69 85 HIS A C 1
ATOM 686 O O . HIS A 1 85 ? 13.630 -2.139 -5.318 1.00 89.69 85 HIS A O 1
ATOM 692 N N . GLU A 1 86 ? 15.769 -2.058 -5.994 1.00 90.38 86 GLU A N 1
ATOM 693 C CA . GLU A 1 86 ? 16.364 -2.159 -4.653 1.00 90.38 86 GLU A CA 1
ATOM 694 C C . GLU A 1 86 ? 15.964 -0.986 -3.755 1.00 90.38 86 GLU A C 1
ATOM 696 O O . GLU A 1 86 ? 15.555 -1.183 -2.613 1.00 90.38 86 GLU A O 1
ATOM 701 N N . THR A 1 87 ? 15.981 0.232 -4.293 1.00 88.88 87 THR A N 1
ATOM 702 C CA . THR A 1 87 ? 15.524 1.433 -3.581 1.00 88.88 87 THR A CA 1
ATOM 703 C C . THR A 1 87 ? 14.056 1.315 -3.175 1.00 88.88 87 THR A C 1
ATOM 705 O O . THR A 1 87 ? 13.698 1.638 -2.042 1.00 88.88 87 THR A O 1
ATOM 708 N N . SER A 1 88 ? 13.208 0.793 -4.0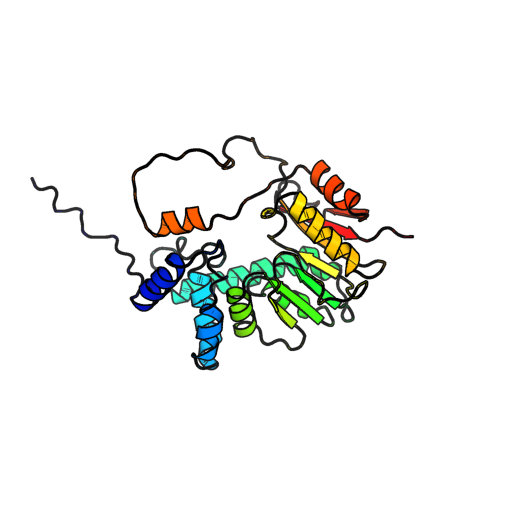69 1.00 90.38 88 SER A N 1
ATOM 709 C CA . SER A 1 88 ? 11.794 0.544 -3.770 1.00 90.38 88 SER A CA 1
ATOM 710 C C . SER A 1 88 ? 11.631 -0.477 -2.644 1.00 90.38 88 SER A C 1
ATOM 712 O O . SER A 1 88 ? 10.830 -0.256 -1.740 1.00 90.38 88 SER A O 1
ATOM 714 N N . ILE A 1 89 ? 12.406 -1.566 -2.658 1.00 91.81 89 ILE A N 1
ATOM 715 C CA . ILE A 1 89 ? 12.401 -2.565 -1.580 1.00 91.81 89 ILE A CA 1
ATOM 716 C C . ILE A 1 89 ? 12.813 -1.919 -0.256 1.00 91.81 89 ILE A C 1
ATOM 718 O O . ILE A 1 89 ? 12.052 -1.987 0.704 1.00 91.81 89 ILE A O 1
ATOM 722 N N . ASN A 1 90 ? 13.965 -1.247 -0.213 1.00 92.06 90 ASN A N 1
ATOM 723 C CA . ASN A 1 90 ? 14.508 -0.660 1.014 1.00 92.06 90 ASN A CA 1
ATOM 724 C C . ASN A 1 90 ? 13.554 0.379 1.617 1.00 92.06 90 ASN A C 1
ATOM 726 O O . ASN A 1 90 ? 13.291 0.373 2.820 1.00 92.06 90 ASN A O 1
ATOM 730 N N . SER A 1 91 ? 12.981 1.239 0.771 1.00 90.50 91 SER A N 1
ATOM 731 C CA . SER A 1 91 ? 11.985 2.223 1.195 1.00 90.50 91 SER A CA 1
ATOM 732 C C . SER A 1 91 ? 10.749 1.547 1.798 1.00 90.50 91 SER A C 1
ATOM 734 O O . SER A 1 91 ? 10.322 1.911 2.895 1.00 90.50 91 SER A O 1
ATOM 736 N N . ARG A 1 92 ? 10.189 0.523 1.136 1.00 93.81 92 ARG A N 1
ATOM 737 C CA . ARG A 1 92 ? 8.991 -0.166 1.645 1.00 93.81 92 ARG A CA 1
ATOM 738 C C . ARG A 1 92 ? 9.270 -1.039 2.862 1.00 93.81 92 ARG A C 1
ATOM 740 O O . ARG A 1 92 ? 8.390 -1.167 3.704 1.00 93.81 92 ARG A O 1
ATOM 747 N N . GLN A 1 93 ? 10.486 -1.554 3.016 1.00 94.56 93 GLN A N 1
ATOM 748 C CA . GLN A 1 93 ? 10.919 -2.226 4.240 1.00 94.56 93 GLN A CA 1
ATOM 749 C C . GLN A 1 93 ? 10.943 -1.285 5.437 1.00 94.56 93 GLN A C 1
ATOM 751 O O . GLN A 1 93 ? 10.463 -1.645 6.511 1.00 94.56 93 GLN A O 1
ATOM 756 N N . LEU A 1 94 ? 11.454 -0.066 5.249 1.00 93.00 94 LEU A N 1
ATOM 757 C CA . LEU A 1 94 ? 11.459 0.939 6.305 1.00 93.00 94 LEU A CA 1
ATOM 758 C C . LEU A 1 94 ? 10.033 1.324 6.715 1.00 93.00 94 LEU A C 1
ATOM 760 O O . LEU A 1 94 ? 9.735 1.339 7.907 1.00 93.00 94 LEU A O 1
ATOM 764 N N . VAL A 1 95 ? 9.153 1.573 5.738 1.00 92.81 95 VAL A N 1
ATOM 765 C CA . VAL A 1 95 ? 7.729 1.870 5.979 1.00 92.81 95 VAL A CA 1
ATOM 766 C C . VAL A 1 95 ? 7.050 0.721 6.724 1.00 92.81 95 VAL A C 1
ATOM 768 O O . VAL A 1 95 ? 6.413 0.957 7.750 1.00 92.81 95 VAL A O 1
ATOM 771 N N . ALA A 1 96 ? 7.226 -0.522 6.259 1.00 96.12 96 ALA A N 1
ATOM 772 C CA . ALA A 1 96 ? 6.664 -1.700 6.912 1.00 96.12 96 ALA A CA 1
ATOM 773 C C . ALA A 1 96 ? 7.114 -1.779 8.372 1.00 96.12 96 ALA A C 1
ATOM 775 O O . ALA A 1 96 ? 6.276 -1.824 9.268 1.00 96.12 96 ALA A O 1
ATOM 776 N N . ARG A 1 97 ? 8.428 -1.730 8.614 1.00 95.06 97 ARG A N 1
ATOM 777 C CA . ARG A 1 97 ? 9.016 -1.857 9.950 1.00 95.06 97 ARG A CA 1
ATOM 778 C C . ARG A 1 97 ? 8.570 -0.747 10.898 1.00 95.06 97 ARG A C 1
ATOM 780 O O . ARG A 1 97 ? 8.291 -1.031 12.058 1.00 95.06 97 ARG A O 1
ATOM 787 N N . LYS A 1 98 ? 8.552 0.505 10.433 1.00 92.31 98 LYS A N 1
ATOM 788 C CA . LYS A 1 98 ? 8.211 1.658 11.276 1.00 92.31 98 LYS A CA 1
ATOM 789 C C . LYS A 1 98 ? 6.717 1.722 11.583 1.00 92.31 98 LYS A C 1
ATOM 791 O O . LYS A 1 98 ? 6.356 1.988 12.723 1.00 92.31 98 LYS A O 1
ATOM 796 N N . TYR A 1 99 ? 5.864 1.506 10.582 1.00 93.50 99 TYR A N 1
ATOM 797 C CA . TYR A 1 99 ? 4.463 1.926 10.670 1.00 93.50 99 TYR A CA 1
ATOM 798 C C . TYR A 1 99 ? 3.450 0.791 10.621 1.00 93.50 99 TYR A C 1
ATOM 800 O O . TYR A 1 99 ? 2.355 0.971 11.132 1.00 93.50 99 TYR A O 1
ATOM 808 N N . ILE A 1 100 ? 3.769 -0.360 10.023 1.00 96.06 100 ILE A N 1
ATOM 809 C CA . ILE A 1 100 ? 2.780 -1.433 9.808 1.00 96.06 100 ILE A CA 1
ATOM 810 C C . ILE A 1 100 ? 3.059 -2.630 10.720 1.00 96.06 100 ILE A C 1
ATOM 812 O O . ILE A 1 100 ? 2.183 -3.074 11.454 1.00 96.06 100 ILE A O 1
ATOM 816 N N . GLN A 1 101 ? 4.301 -3.119 10.725 1.00 96.06 101 GLN A N 1
ATOM 817 C CA . GLN A 1 101 ? 4.751 -4.289 11.479 1.00 96.06 101 GLN A CA 1
ATOM 818 C C . GLN A 1 101 ? 4.420 -4.248 12.982 1.00 96.06 101 GLN A C 1
ATOM 820 O O . GLN A 1 101 ? 4.022 -5.292 13.495 1.00 96.06 101 GLN A O 1
ATOM 825 N N . PRO A 1 102 ? 4.505 -3.105 13.697 1.00 95.81 102 PRO A N 1
ATOM 826 C CA . PRO A 1 102 ? 4.138 -3.046 15.116 1.00 95.81 102 PRO A CA 1
ATOM 827 C C . PRO A 1 102 ? 2.667 -3.381 15.406 1.00 95.81 102 PRO A C 1
ATOM 829 O O . PRO A 1 102 ? 2.303 -3.610 16.557 1.00 95.81 102 PRO A O 1
ATOM 832 N N . HIS A 1 103 ? 1.819 -3.391 14.377 1.00 95.25 103 HIS A N 1
ATOM 833 C CA . HIS A 1 103 ? 0.390 -3.673 14.476 1.00 95.25 103 HIS A CA 1
ATOM 834 C C . HIS A 1 103 ? 0.008 -5.052 13.927 1.00 95.25 103 HIS A C 1
ATOM 836 O O . HIS A 1 103 ? -1.181 -5.344 13.845 1.00 95.25 103 HIS A O 1
ATOM 842 N N . LEU A 1 104 ? 0.984 -5.883 13.548 1.00 97.25 104 LEU A N 1
ATOM 843 C CA . LEU A 1 104 ? 0.757 -7.198 12.953 1.00 97.25 104 LEU A CA 1
ATOM 844 C C . LEU A 1 104 ? 0.990 -8.342 13.942 1.00 97.25 104 LEU A C 1
ATOM 846 O O . LEU A 1 104 ? 1.849 -8.270 14.820 1.00 97.25 104 LEU A O 1
ATOM 850 N N . ASN A 1 105 ? 0.276 -9.443 13.721 1.00 96.31 105 ASN A N 1
ATOM 851 C CA . ASN A 1 105 ? 0.628 -10.765 14.228 1.00 96.31 105 ASN A CA 1
ATOM 852 C C . ASN A 1 105 ? 0.382 -11.830 13.144 1.00 96.31 105 ASN A C 1
ATOM 854 O O . ASN A 1 105 ? -0.273 -11.562 12.134 1.00 96.31 105 ASN A O 1
ATOM 858 N N . THR A 1 106 ? 0.895 -13.042 13.365 1.00 97.31 106 THR A N 1
ATOM 859 C CA . THR A 1 106 ? 0.918 -14.129 12.371 1.00 97.31 106 THR A CA 1
ATOM 860 C C . THR A 1 106 ? -0.450 -14.655 11.954 1.00 97.31 106 THR A C 1
ATOM 862 O O . THR A 1 106 ? -0.524 -15.301 10.914 1.00 97.31 106 THR A O 1
ATOM 865 N N . ASP A 1 107 ? -1.509 -14.359 12.706 1.00 97.75 107 ASP A N 1
ATOM 866 C CA . ASP A 1 107 ? -2.866 -14.850 12.450 1.00 97.75 107 ASP A CA 1
ATOM 867 C C . ASP A 1 107 ? -3.745 -13.800 11.748 1.00 97.75 107 ASP A C 1
ATOM 869 O O . ASP A 1 107 ? -4.897 -14.065 11.420 1.00 97.75 107 ASP A O 1
ATOM 873 N N . MET A 1 108 ? -3.213 -12.598 11.498 1.00 98.44 108 MET A N 1
ATOM 874 C CA . MET A 1 108 ? -3.985 -11.501 10.913 1.00 98.44 108 MET A CA 1
ATOM 875 C C . MET A 1 108 ? -4.224 -11.653 9.408 1.00 98.44 108 MET A C 1
ATOM 877 O O . MET A 1 108 ? -3.313 -11.972 8.635 1.00 98.44 108 MET A O 1
ATOM 881 N N . LEU A 1 109 ? -5.433 -11.283 8.988 1.00 98.69 109 LEU A N 1
ATOM 882 C CA . LEU A 1 109 ? -5.819 -11.041 7.602 1.00 98.69 109 LEU A CA 1
ATOM 883 C C . LEU A 1 109 ? -5.717 -9.545 7.297 1.00 98.69 109 LEU A C 1
ATOM 885 O O . LEU A 1 109 ? -6.364 -8.717 7.942 1.00 98.69 109 LEU A O 1
ATOM 889 N N . VAL A 1 110 ? -4.896 -9.204 6.305 1.00 98.75 110 VAL A N 1
ATOM 890 C CA . VAL A 1 110 ? -4.484 -7.821 6.039 1.00 98.75 110 VAL A CA 1
ATOM 891 C C . VAL A 1 110 ? -4.859 -7.391 4.622 1.00 98.75 110 VAL A C 1
ATOM 893 O O . VAL A 1 110 ? -4.745 -8.181 3.683 1.00 98.75 110 VAL A O 1
ATOM 896 N N . LEU A 1 111 ? -5.257 -6.130 4.450 1.00 98.75 111 LEU A N 1
ATOM 897 C CA . LEU A 1 111 ? -5.464 -5.495 3.145 1.00 98.75 111 LEU A CA 1
ATOM 898 C C . LEU A 1 111 ? -4.412 -4.413 2.869 1.00 98.75 111 LEU A C 1
ATOM 900 O O . LEU A 1 111 ? -4.250 -3.492 3.664 1.00 98.75 111 LEU A O 1
ATOM 904 N N . ASP A 1 112 ? -3.757 -4.509 1.711 1.00 98.56 112 ASP A N 1
ATOM 905 C CA . ASP A 1 112 ? -2.930 -3.455 1.109 1.00 98.56 112 ASP A CA 1
ATOM 906 C C . ASP A 1 112 ? -3.753 -2.719 0.037 1.00 98.56 112 ASP A C 1
ATOM 908 O O . ASP A 1 112 ? -3.943 -3.244 -1.068 1.00 98.56 112 ASP A O 1
ATOM 912 N N . TYR A 1 113 ? -4.291 -1.543 0.375 1.00 96.94 113 TYR A N 1
ATOM 913 C CA . TYR A 1 113 ? -5.100 -0.726 -0.533 1.00 96.94 113 TYR A CA 1
ATOM 914 C C . TYR A 1 113 ? -4.218 0.208 -1.371 1.00 96.94 113 TYR A C 1
ATOM 916 O O . TYR A 1 113 ? -3.665 1.179 -0.847 1.00 96.94 113 TYR A O 1
ATOM 924 N N . GLY A 1 114 ? -4.135 -0.057 -2.680 1.00 94.31 114 GLY A N 1
ATOM 925 C CA . GLY A 1 114 ? -3.234 0.631 -3.612 1.00 94.31 114 GLY A CA 1
ATOM 926 C C . GLY A 1 114 ? -1.818 0.059 -3.577 1.00 94.31 114 GLY A C 1
ATOM 927 O O . GLY A 1 114 ? -0.841 0.796 -3.455 1.00 94.31 114 GLY A O 1
ATOM 928 N N . CYS A 1 115 ? -1.701 -1.268 -3.663 1.00 96.31 115 CYS A N 1
ATOM 929 C CA . CYS A 1 115 ? -0.454 -1.988 -3.412 1.00 96.31 115 CYS A CA 1
ATOM 930 C C . CYS A 1 115 ? 0.651 -1.719 -4.446 1.00 96.31 115 CYS A C 1
ATOM 932 O O . CYS A 1 115 ? 1.815 -2.093 -4.235 1.00 96.31 115 CYS A O 1
ATOM 934 N N . GLY A 1 116 ? 0.307 -1.136 -5.601 1.00 94.31 116 GLY A N 1
ATOM 935 C CA . GLY A 1 116 ? 1.231 -0.914 -6.699 1.00 94.31 116 GLY A CA 1
ATOM 936 C C . GLY A 1 116 ? 1.969 -2.206 -7.084 1.00 94.31 116 GLY A C 1
ATOM 937 O O . GLY A 1 116 ? 1.345 -3.258 -7.233 1.00 94.31 116 GLY A O 1
ATOM 938 N N . PRO A 1 117 ? 3.309 -2.182 -7.217 1.00 95.38 117 PRO A N 1
ATOM 939 C CA . PRO A 1 117 ? 4.096 -3.364 -7.568 1.00 95.38 117 PRO A CA 1
ATOM 940 C C . PRO A 1 117 ? 4.173 -4.436 -6.473 1.00 95.38 117 PRO A C 1
ATOM 942 O O . PRO A 1 117 ? 4.800 -5.462 -6.707 1.00 95.38 117 PRO A O 1
ATOM 945 N N . GLY A 1 118 ? 3.591 -4.214 -5.288 1.00 97.31 118 GLY A N 1
ATOM 946 C CA . GLY A 1 118 ? 3.522 -5.216 -4.224 1.00 97.31 118 GLY A CA 1
ATOM 947 C C . GLY A 1 118 ? 4.738 -5.291 -3.298 1.00 97.31 118 GLY A C 1
ATOM 948 O O . GLY A 1 118 ? 4.830 -6.227 -2.506 1.00 97.31 118 GLY A O 1
ATOM 949 N N . TYR A 1 119 ? 5.662 -4.323 -3.342 1.00 97.38 119 TYR A N 1
ATOM 950 C CA . TYR A 1 119 ? 6.844 -4.320 -2.465 1.00 97.38 119 TYR A CA 1
ATOM 951 C C . TYR A 1 119 ? 6.485 -4.286 -0.978 1.00 97.38 119 TYR A C 1
ATOM 953 O O . TYR A 1 119 ? 7.065 -5.039 -0.198 1.00 97.38 119 TYR A O 1
ATOM 961 N N . LEU A 1 120 ? 5.519 -3.443 -0.597 1.00 97.81 120 LEU A N 1
ATOM 962 C CA . LEU A 1 120 ? 5.072 -3.330 0.790 1.00 97.81 120 LEU A CA 1
ATOM 963 C C . LEU A 1 120 ? 4.306 -4.587 1.225 1.00 97.81 120 LEU A C 1
ATOM 965 O O . LEU A 1 120 ? 4.707 -5.209 2.206 1.00 97.81 120 LEU A O 1
ATOM 969 N N . ALA A 1 121 ? 3.326 -5.045 0.434 1.00 98.38 121 ALA A N 1
ATOM 970 C CA . ALA A 1 121 ? 2.659 -6.339 0.626 1.00 98.38 121 ALA A CA 1
ATOM 971 C C . ALA A 1 121 ? 3.644 -7.506 0.807 1.00 98.38 121 ALA A C 1
ATOM 973 O O . ALA A 1 121 ? 3.473 -8.352 1.684 1.00 98.38 121 ALA A O 1
ATOM 974 N N . SER A 1 122 ? 4.713 -7.550 0.006 1.00 98.19 122 SER A N 1
ATOM 975 C CA . SER A 1 122 ? 5.744 -8.586 0.098 1.00 98.19 122 SER A CA 1
ATOM 976 C C . SER A 1 122 ? 6.496 -8.563 1.427 1.00 98.19 122 SER A C 1
ATOM 978 O O . SER A 1 122 ? 6.863 -9.631 1.926 1.00 98.19 122 SER A O 1
ATOM 980 N N . GLU A 1 123 ? 6.728 -7.388 2.007 1.00 97.94 123 GLU A N 1
ATOM 981 C CA . GLU A 1 123 ? 7.335 -7.280 3.332 1.00 97.94 123 GLU A CA 1
ATOM 982 C C . GLU A 1 123 ? 6.329 -7.632 4.432 1.00 97.94 123 GLU A C 1
ATOM 984 O O . GLU A 1 123 ? 6.607 -8.497 5.259 1.00 97.94 123 GLU A O 1
ATOM 989 N N . VAL A 1 124 ? 5.128 -7.053 4.380 1.00 98.44 124 VAL A N 1
ATOM 990 C CA . VAL A 1 124 ? 4.055 -7.262 5.366 1.00 98.44 124 VAL A CA 1
ATOM 991 C C . VAL A 1 124 ? 3.647 -8.733 5.469 1.00 98.44 124 VAL A C 1
ATOM 993 O O . VAL A 1 124 ? 3.515 -9.256 6.572 1.00 98.44 124 VAL A O 1
ATOM 996 N N . SER A 1 125 ? 3.574 -9.444 4.341 1.00 98.31 125 SER A N 1
ATOM 997 C CA . SER A 1 125 ? 3.252 -10.881 4.290 1.00 98.31 125 SER A CA 1
ATOM 998 C C . SER A 1 125 ? 4.170 -11.785 5.116 1.00 98.31 125 SER A C 1
ATOM 1000 O O . SER A 1 125 ? 3.847 -12.947 5.333 1.00 98.31 125 SER A O 1
ATOM 1002 N N . LYS A 1 126 ? 5.344 -11.312 5.550 1.00 97.69 126 LYS A N 1
ATOM 1003 C CA . LYS A 1 126 ? 6.235 -12.087 6.427 1.00 97.69 126 LYS A CA 1
ATOM 1004 C C . LYS A 1 126 ? 5.738 -12.138 7.877 1.00 97.69 126 LYS A C 1
ATOM 1006 O O . LYS A 1 126 ? 6.263 -12.926 8.656 1.00 97.69 126 LYS A O 1
ATOM 1011 N N . HIS A 1 127 ? 4.776 -11.289 8.235 1.00 98.25 127 HIS A N 1
ATOM 1012 C CA . HIS A 1 127 ? 4.361 -11.031 9.613 1.00 98.25 127 HIS A CA 1
ATOM 1013 C C . HIS A 1 127 ? 2.862 -11.242 9.848 1.00 98.25 127 HIS A C 1
ATOM 1015 O O . HIS A 1 127 ? 2.377 -10.898 10.920 1.00 98.25 127 HIS A O 1
ATOM 1021 N N . CYS A 1 128 ? 2.136 -11.790 8.872 1.00 98.44 128 CYS A N 1
ATOM 1022 C CA . CYS A 1 128 ? 0.703 -12.046 8.965 1.00 98.44 128 CYS A CA 1
ATOM 1023 C C . CYS A 1 128 ? 0.296 -13.325 8.227 1.00 98.44 128 CYS A C 1
ATOM 1025 O O . CYS A 1 128 ? 1.079 -13.887 7.452 1.00 98.44 128 CYS A O 1
ATOM 1027 N N . GLN A 1 129 ? -0.941 -13.767 8.454 1.00 98.44 129 GLN A N 1
ATOM 1028 C CA . GLN A 1 129 ? -1.473 -14.978 7.841 1.00 98.44 129 GLN A CA 1
ATOM 1029 C C . GLN A 1 129 ? -1.611 -14.787 6.334 1.00 98.44 129 GLN A C 1
ATOM 1031 O O . GLN A 1 129 ? -1.184 -15.638 5.553 1.00 98.44 129 GLN A O 1
ATOM 1036 N N . GLN A 1 130 ? -2.196 -13.660 5.922 1.00 98.62 130 GLN A N 1
ATOM 1037 C CA . GLN A 1 130 ? -2.469 -13.373 4.523 1.00 98.62 130 GLN A CA 1
ATOM 1038 C C . GLN A 1 130 ? -2.521 -11.869 4.249 1.00 98.62 130 GLN A C 1
ATOM 1040 O O . GLN A 1 130 ? -3.066 -11.098 5.037 1.00 98.62 130 GLN A O 1
ATOM 1045 N N . VAL A 1 131 ? -2.027 -11.475 3.073 1.00 98.81 131 VAL A N 1
ATOM 1046 C CA . VAL A 1 131 ? -2.233 -10.138 2.507 1.00 98.81 131 VAL A CA 1
ATOM 1047 C C . VAL A 1 131 ? -3.117 -10.234 1.269 1.00 98.81 131 VAL A C 1
ATOM 1049 O O . VAL A 1 131 ? -2.765 -10.889 0.287 1.00 98.81 131 VAL A O 1
ATOM 1052 N N . THR A 1 132 ? -4.249 -9.546 1.281 1.00 98.56 132 THR A N 1
ATOM 1053 C CA . THR A 1 132 ? -4.984 -9.200 0.062 1.00 98.56 132 THR A CA 1
ATOM 1054 C C . THR A 1 132 ? -4.430 -7.870 -0.433 1.00 98.56 132 THR A C 1
ATOM 1056 O O . THR A 1 132 ? -4.491 -6.878 0.279 1.00 98.56 132 THR A O 1
ATOM 1059 N N . ALA A 1 133 ? -3.834 -7.846 -1.620 1.00 98.38 133 ALA A N 1
ATOM 1060 C CA . ALA A 1 133 ? -3.169 -6.671 -2.172 1.00 98.38 133 ALA A CA 1
ATOM 1061 C C . ALA A 1 133 ? -3.905 -6.207 -3.430 1.00 98.38 133 ALA A C 1
ATOM 1063 O O . ALA A 1 133 ? -4.014 -6.962 -4.401 1.00 98.38 133 ALA A O 1
ATOM 1064 N N . ILE A 1 134 ? -4.447 -4.991 -3.395 1.00 97.06 134 ILE A N 1
ATOM 1065 C CA . ILE A 1 134 ? -5.340 -4.481 -4.437 1.00 97.06 134 ILE A CA 1
ATOM 1066 C C . ILE A 1 134 ? -4.816 -3.198 -5.061 1.00 97.06 134 ILE A C 1
ATOM 1068 O O . ILE A 1 134 ? -4.230 -2.356 -4.389 1.00 97.06 134 ILE A O 1
ATOM 1072 N N . ASP A 1 135 ? -5.067 -3.033 -6.353 1.00 93.81 135 ASP A N 1
ATOM 1073 C CA . ASP A 1 135 ? -4.782 -1.801 -7.079 1.00 93.81 135 ASP A CA 1
ATOM 1074 C C . ASP A 1 135 ? -5.761 -1.659 -8.252 1.00 93.81 135 ASP A C 1
ATOM 1076 O O . ASP A 1 135 ? -6.186 -2.656 -8.842 1.00 93.81 135 ASP A O 1
ATOM 1080 N N . ILE A 1 136 ? -6.111 -0.426 -8.613 1.00 88.19 136 ILE A N 1
ATOM 1081 C CA . ILE A 1 136 ? -6.963 -0.144 -9.778 1.00 88.19 136 ILE A CA 1
ATOM 1082 C C . ILE A 1 136 ? -6.245 -0.444 -11.104 1.00 88.19 136 ILE A C 1
ATOM 1084 O O . ILE A 1 136 ? -6.864 -0.631 -12.151 1.00 88.19 136 ILE A O 1
ATOM 1088 N N . SER A 1 137 ? -4.911 -0.480 -11.091 1.00 88.06 137 SER A N 1
ATOM 1089 C CA . SER A 1 137 ? -4.096 -0.716 -12.271 1.00 88.06 137 SER A CA 1
ATOM 1090 C C . SER A 1 137 ? -3.904 -2.213 -12.535 1.00 88.06 137 SER A C 1
ATOM 1092 O O . SER A 1 137 ? -3.082 -2.903 -11.932 1.00 88.06 137 SER A O 1
ATOM 1094 N N . SER A 1 138 ? -4.591 -2.719 -13.557 1.00 90.25 138 SER A N 1
ATOM 1095 C CA . SER A 1 138 ? -4.408 -4.102 -14.017 1.00 90.25 138 SER A CA 1
ATOM 1096 C C . SER A 1 138 ? -2.968 -4.419 -14.445 1.00 90.25 138 SER A C 1
ATOM 1098 O O . SER A 1 138 ? -2.464 -5.513 -14.176 1.00 90.25 138 SER A O 1
ATOM 1100 N N . GLY A 1 139 ? -2.274 -3.459 -15.062 1.00 89.06 139 GLY A N 1
ATOM 1101 C CA . GLY A 1 139 ? -0.873 -3.585 -15.446 1.00 89.06 139 GLY A CA 1
ATOM 1102 C C . GLY A 1 139 ? 0.076 -3.667 -14.251 1.00 89.06 139 GLY A C 1
ATOM 1103 O O . GLY A 1 139 ? 0.983 -4.500 -14.270 1.00 89.06 139 GLY A O 1
ATOM 1104 N N . VAL A 1 140 ? -0.137 -2.874 -13.191 1.00 91.06 140 VAL A N 1
ATOM 1105 C CA . VAL A 1 140 ? 0.717 -2.952 -11.995 1.00 91.06 140 VAL A CA 1
ATOM 1106 C C . VAL A 1 140 ? 0.491 -4.252 -11.229 1.00 91.06 140 VAL A C 1
ATOM 1108 O O . VAL A 1 140 ? 1.461 -4.864 -10.790 1.00 91.06 140 VAL A O 1
ATOM 1111 N N . ILE A 1 141 ? -0.748 -4.750 -11.178 1.00 95.06 141 ILE A N 1
ATOM 1112 C CA . ILE A 1 141 ? -1.063 -6.062 -10.599 1.00 95.06 141 ILE A CA 1
ATOM 1113 C C . ILE A 1 141 ? -0.401 -7.199 -11.386 1.00 95.06 141 ILE A C 1
ATOM 1115 O O . ILE A 1 141 ? 0.108 -8.149 -10.785 1.00 95.06 141 ILE A O 1
ATOM 1119 N N . ALA A 1 142 ? -0.348 -7.112 -12.719 1.00 94.31 142 ALA A N 1
ATOM 1120 C CA . ALA A 1 142 ? 0.395 -8.076 -13.531 1.00 94.31 142 ALA A CA 1
ATOM 1121 C C . ALA A 1 142 ? 1.901 -8.047 -13.206 1.00 94.31 142 ALA A C 1
ATOM 1123 O O . ALA A 1 142 ? 2.510 -9.102 -13.017 1.00 94.31 142 ALA A O 1
ATOM 1124 N N . CYS A 1 143 ? 2.484 -6.853 -13.054 1.00 94.88 143 CYS A N 1
ATOM 1125 C CA . CYS A 1 143 ? 3.867 -6.697 -12.604 1.00 94.88 143 CYS A CA 1
ATOM 1126 C C . CYS A 1 143 ? 4.085 -7.284 -11.202 1.00 94.88 143 CYS A C 1
ATOM 1128 O O . CYS A 1 143 ? 5.038 -8.032 -11.007 1.00 94.88 143 CYS A O 1
ATOM 1130 N N . ALA A 1 144 ? 3.200 -7.005 -10.243 1.00 96.38 144 ALA A N 1
ATOM 1131 C CA . ALA A 1 144 ? 3.311 -7.500 -8.874 1.00 96.38 144 ALA A CA 1
ATOM 1132 C C . ALA A 1 144 ? 3.332 -9.036 -8.821 1.00 96.38 144 ALA A C 1
ATOM 1134 O O . ALA A 1 144 ? 4.229 -9.624 -8.216 1.00 96.38 144 ALA A O 1
ATOM 1135 N N . LYS A 1 145 ? 2.425 -9.694 -9.557 1.00 96.12 145 LYS A N 1
ATOM 1136 C CA . LYS A 1 145 ? 2.377 -11.164 -9.697 1.00 96.12 145 LYS A CA 1
ATOM 1137 C C . LYS A 1 145 ? 3.634 -11.755 -10.344 1.00 96.12 145 LYS A C 1
ATOM 1139 O O . LYS A 1 145 ? 4.004 -12.890 -10.053 1.00 96.12 145 LYS A O 1
ATOM 1144 N N . ALA A 1 146 ? 4.283 -11.006 -11.233 1.00 95.69 146 ALA A N 1
ATOM 1145 C CA . ALA A 1 146 ? 5.524 -11.411 -11.889 1.00 95.69 146 ALA A CA 1
ATOM 1146 C C . ALA A 1 146 ? 6.779 -11.199 -11.023 1.00 95.69 146 ALA A C 1
ATOM 1148 O O . ALA A 1 146 ? 7.804 -11.833 -11.269 1.00 95.69 146 ALA A O 1
ATOM 1149 N N . ILE A 1 147 ? 6.721 -10.287 -10.051 1.00 96.00 147 ILE A N 1
ATOM 1150 C CA . ILE A 1 147 ? 7.836 -9.958 -9.153 1.00 96.00 147 ILE A CA 1
ATOM 1151 C C . ILE A 1 147 ? 7.776 -10.809 -7.879 1.00 96.00 147 ILE A C 1
ATOM 1153 O O . ILE A 1 147 ? 8.820 -11.209 -7.360 1.00 96.00 147 ILE A O 1
ATOM 1157 N N . HIS A 1 148 ? 6.570 -11.099 -7.388 1.00 96.06 148 HIS A N 1
ATOM 1158 C CA . HIS A 1 148 ? 6.333 -11.748 -6.104 1.00 96.06 148 HIS A CA 1
ATOM 1159 C C . HIS A 1 148 ? 5.577 -13.072 -6.279 1.00 96.06 148 HIS A C 1
ATOM 1161 O O . HIS A 1 148 ? 4.492 -13.115 -6.851 1.00 96.06 148 HIS A O 1
ATOM 1167 N N . HIS A 1 149 ? 6.132 -14.154 -5.72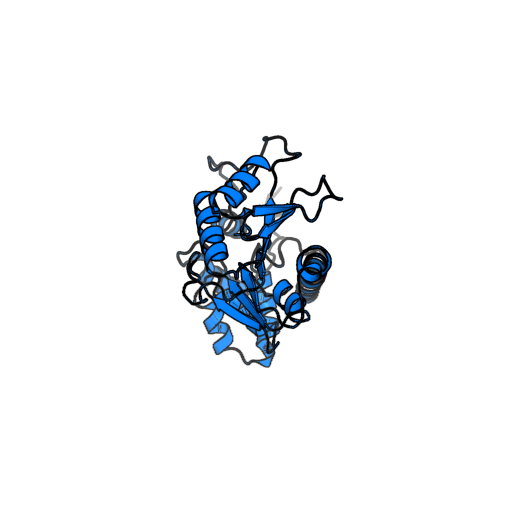4 1.00 92.19 149 HIS A N 1
ATOM 1168 C CA . HIS A 1 149 ? 5.572 -15.514 -5.806 1.00 92.19 149 HIS A CA 1
ATOM 1169 C C . HIS A 1 149 ? 5.248 -16.105 -4.425 1.00 92.19 149 HIS A C 1
ATOM 1171 O O . HIS A 1 149 ? 5.377 -17.305 -4.199 1.00 92.19 149 HIS A O 1
ATOM 1177 N N . LYS A 1 150 ? 4.879 -15.251 -3.469 1.00 93.88 150 LYS A N 1
ATOM 1178 C CA . LYS A 1 150 ? 4.530 -15.667 -2.106 1.00 93.88 150 LYS A CA 1
ATOM 1179 C C . LYS A 1 150 ? 3.116 -16.246 -2.080 1.00 93.88 150 LYS A C 1
ATOM 1181 O O . LYS A 1 150 ? 2.196 -15.631 -2.609 1.00 93.88 150 LYS A O 1
ATOM 1186 N N . SER A 1 151 ? 2.948 -17.405 -1.447 1.00 95.62 151 SER A N 1
ATOM 1187 C CA . SER A 1 151 ? 1.668 -18.127 -1.385 1.00 95.62 151 SER A CA 1
ATOM 1188 C C . SER A 1 151 ? 0.598 -17.411 -0.562 1.00 95.62 151 SER A C 1
ATOM 1190 O O . SER A 1 151 ? -0.587 -17.616 -0.802 1.00 95.62 151 SER A O 1
ATOM 1192 N N . ASN A 1 152 ? 1.000 -16.559 0.381 1.00 98.19 152 ASN A N 1
ATOM 1193 C CA . ASN A 1 152 ? 0.096 -15.831 1.266 1.00 98.19 152 ASN A CA 1
ATOM 1194 C C . ASN A 1 152 ? -0.192 -14.388 0.817 1.00 98.19 152 ASN A C 1
ATOM 1196 O O . ASN A 1 152 ? -0.637 -13.572 1.623 1.00 98.19 152 ASN A O 1
ATOM 1200 N N . ILE A 1 153 ? 0.047 -14.063 -0.459 1.00 98.44 153 ILE A N 1
ATOM 1201 C CA . ILE A 1 153 ? -0.357 -12.781 -1.048 1.00 98.44 153 ILE A CA 1
ATOM 1202 C C . ILE A 1 153 ? -1.340 -13.022 -2.186 1.00 98.44 153 ILE A C 1
ATOM 1204 O O . ILE A 1 153 ? -1.048 -13.745 -3.138 1.00 98.44 153 ILE A O 1
ATOM 1208 N N . GLN A 1 154 ? -2.489 -12.356 -2.124 1.00 97.88 154 GLN A N 1
ATOM 1209 C CA . GLN A 1 154 ? -3.486 -12.364 -3.186 1.00 97.88 154 GLN A CA 1
ATOM 1210 C C . GLN A 1 154 ? -3.539 -11.003 -3.876 1.00 97.88 154 GLN A C 1
ATOM 1212 O O . GLN A 1 154 ? -4.143 -10.067 -3.365 1.00 97.88 154 GLN A O 1
ATOM 1217 N N . PHE A 1 155 ? -2.937 -10.909 -5.063 1.00 97.94 155 PHE A N 1
ATOM 1218 C CA . PHE A 1 155 ? -2.994 -9.699 -5.885 1.00 97.94 155 PHE A CA 1
ATOM 1219 C C . PHE A 1 155 ? -4.277 -9.642 -6.725 1.00 97.94 155 PHE A C 1
ATOM 1221 O O . PHE A 1 155 ? -4.522 -10.534 -7.554 1.00 97.94 155 PHE A O 1
ATOM 1228 N N . ARG A 1 156 ? -5.067 -8.578 -6.568 1.00 95.62 156 ARG A N 1
ATOM 1229 C CA . ARG A 1 156 ? -6.356 -8.392 -7.251 1.00 95.62 156 ARG A CA 1
ATOM 1230 C C . ARG A 1 156 ? -6.475 -6.988 -7.845 1.00 95.62 156 ARG A C 1
ATOM 1232 O O . ARG A 1 156 ? -5.945 -6.027 -7.305 1.00 95.62 156 ARG A O 1
ATOM 1239 N N . VAL A 1 157 ? -7.163 -6.895 -8.978 1.00 92.75 157 VAL A N 1
ATOM 1240 C CA . VAL A 1 157 ? -7.557 -5.603 -9.552 1.00 92.75 157 VAL A CA 1
ATOM 1241 C C . VAL A 1 157 ? -8.904 -5.231 -8.952 1.00 92.75 157 VAL A C 1
ATOM 1243 O O . VAL A 1 157 ? -9.747 -6.117 -8.811 1.00 92.75 157 VAL A O 1
ATOM 1246 N N . ILE A 1 158 ? -9.095 -3.959 -8.616 1.00 88.12 158 ILE A N 1
ATOM 1247 C CA . ILE A 1 158 ? -10.396 -3.419 -8.201 1.00 88.12 158 ILE A CA 1
ATOM 1248 C C . ILE A 1 158 ? -10.854 -2.318 -9.155 1.00 88.12 158 ILE A C 1
ATOM 1250 O O . ILE A 1 158 ? -10.041 -1.708 -9.852 1.00 88.12 158 ILE A O 1
ATOM 1254 N N . GLU A 1 159 ? -12.156 -2.059 -9.178 1.00 81.94 159 GLU A N 1
ATOM 1255 C CA . GLU A 1 159 ? -12.740 -0.939 -9.909 1.00 81.94 159 GLU A CA 1
ATOM 1256 C C . GLU A 1 159 ? -13.094 0.177 -8.924 1.00 81.94 159 GLU A C 1
ATOM 1258 O O . GLU A 1 159 ? -13.765 -0.053 -7.921 1.00 81.94 159 GLU A O 1
ATOM 1263 N N . ALA A 1 160 ? -12.623 1.396 -9.199 1.00 79.44 160 ALA A N 1
ATOM 1264 C CA . ALA A 1 160 ? -12.786 2.542 -8.303 1.00 79.44 160 ALA A CA 1
ATOM 1265 C C . ALA A 1 160 ? -12.363 2.215 -6.852 1.00 79.44 160 ALA A C 1
ATOM 1267 O O . ALA A 1 160 ? -11.183 1.960 -6.617 1.00 79.44 160 ALA A O 1
ATOM 1268 N N . ASN A 1 161 ? -13.312 2.226 -5.912 1.00 80.31 161 ASN A N 1
ATOM 1269 C CA . ASN A 1 161 ? -13.098 1.934 -4.492 1.00 80.31 161 ASN A CA 1
ATOM 1270 C C . ASN A 1 161 ? -13.860 0.676 -4.036 1.00 80.31 161 ASN A C 1
ATOM 1272 O O . ASN A 1 161 ? -14.112 0.516 -2.846 1.00 80.31 161 ASN A O 1
ATOM 1276 N N . ASP A 1 162 ? -14.287 -0.176 -4.970 1.00 84.19 162 ASP A N 1
ATOM 1277 C CA . ASP A 1 162 ? -15.167 -1.307 -4.681 1.00 84.19 162 ASP A CA 1
ATOM 1278 C C . ASP A 1 162 ? -14.430 -2.442 -3.948 1.00 84.19 162 ASP A C 1
ATOM 1280 O O . ASP A 1 162 ? -13.563 -3.114 -4.521 1.00 84.19 162 ASP A O 1
ATOM 1284 N N . LEU A 1 163 ? -14.800 -2.680 -2.682 1.00 93.12 163 LEU A N 1
ATOM 1285 C CA . LEU A 1 163 ? -14.345 -3.818 -1.882 1.00 93.12 163 LEU A CA 1
ATOM 1286 C C . LEU A 1 163 ? -15.450 -4.862 -1.665 1.00 93.12 163 LEU A C 1
ATOM 1288 O O . LEU A 1 163 ? -15.336 -5.678 -0.752 1.00 93.12 163 LEU A O 1
ATOM 1292 N N . SER A 1 164 ? -16.505 -4.894 -2.482 1.00 91.19 164 SER A N 1
ATOM 1293 C CA . SER A 1 164 ? -17.636 -5.834 -2.355 1.00 91.19 164 SER A CA 1
ATOM 1294 C C . SER A 1 164 ? -17.226 -7.313 -2.359 1.00 91.19 164 SER A C 1
ATOM 1296 O O . SER A 1 164 ? -17.890 -8.154 -1.759 1.00 91.19 164 SER A O 1
ATOM 1298 N N . SER A 1 165 ? -16.091 -7.645 -2.985 1.00 92.19 165 SER A N 1
ATOM 1299 C CA . SER A 1 165 ? -15.510 -8.997 -2.956 1.00 92.19 165 SER A CA 1
ATOM 1300 C C . SER A 1 165 ? -14.850 -9.382 -1.619 1.00 92.19 165 SER A C 1
ATOM 1302 O O . SER A 1 165 ? -14.415 -10.527 -1.459 1.00 92.19 165 SER A O 1
ATOM 1304 N N . ILE A 1 166 ? -14.737 -8.436 -0.681 1.00 96.88 166 ILE A N 1
ATOM 1305 C CA . ILE A 1 166 ? -14.217 -8.619 0.675 1.00 96.88 166 ILE A CA 1
ATOM 1306 C C . ILE A 1 166 ? -15.409 -8.597 1.647 1.00 96.88 166 ILE A C 1
ATOM 1308 O O . ILE A 1 166 ? -16.141 -7.601 1.678 1.00 96.88 166 ILE A O 1
ATOM 1312 N N . PRO A 1 167 ? -15.617 -9.663 2.445 1.00 97.44 167 PRO A N 1
ATOM 1313 C CA . PRO A 1 167 ? -16.730 -9.717 3.385 1.00 97.44 167 PRO A CA 1
ATOM 1314 C C . PRO A 1 167 ? -16.643 -8.638 4.467 1.00 97.44 167 PRO A C 1
ATOM 1316 O O . PRO A 1 167 ? -15.549 -8.231 4.873 1.00 97.44 167 PRO A O 1
ATOM 1319 N N . ASP A 1 168 ? -17.802 -8.230 4.970 1.00 97.62 168 ASP A N 1
ATOM 1320 C CA . ASP A 1 168 ? -17.921 -7.366 6.141 1.00 97.62 168 ASP A CA 1
ATOM 1321 C C . ASP A 1 168 ? -17.197 -7.990 7.339 1.00 97.62 168 ASP A C 1
ATOM 1323 O O . ASP A 1 168 ? -17.193 -9.214 7.508 1.00 97.62 168 ASP A O 1
ATOM 1327 N N . SER A 1 169 ? -16.579 -7.150 8.169 1.00 97.50 169 SER A N 1
ATOM 1328 C CA . SER A 1 169 ? -15.925 -7.564 9.415 1.00 97.50 169 SER A CA 1
ATOM 1329 C C . SER A 1 169 ? -15.003 -8.782 9.282 1.00 97.50 169 SER A C 1
ATOM 1331 O O . SER A 1 169 ? -15.024 -9.693 10.110 1.00 97.50 169 SER A O 1
ATOM 1333 N N . SER A 1 170 ? -14.180 -8.811 8.233 1.00 97.81 170 SER A N 1
ATOM 1334 C CA . SER A 1 170 ? -13.319 -9.953 7.904 1.00 97.81 170 SER A CA 1
ATOM 1335 C C . SER A 1 170 ? -11.823 -9.677 8.040 1.00 97.81 170 SER A C 1
ATOM 1337 O O . SER A 1 170 ? -11.045 -10.624 8.156 1.00 97.81 170 SER A O 1
ATOM 1339 N N . LEU A 1 171 ? -11.411 -8.408 8.069 1.00 98.38 171 LEU A N 1
ATOM 1340 C CA . LEU A 1 171 ? -10.006 -8.005 8.113 1.00 98.38 171 LEU A CA 1
ATOM 1341 C C . LEU A 1 171 ? -9.592 -7.500 9.495 1.00 98.38 171 LEU A C 1
ATOM 1343 O O . LEU A 1 171 ? -10.344 -6.795 10.162 1.00 98.38 171 LEU A O 1
ATOM 1347 N N . ASP A 1 172 ? -8.368 -7.829 9.901 1.00 98.12 172 ASP A N 1
ATOM 1348 C CA . ASP A 1 172 ? -7.768 -7.360 11.156 1.00 98.12 172 ASP A CA 1
ATOM 1349 C C . ASP A 1 172 ? -7.064 -6.007 10.975 1.00 98.12 172 ASP A C 1
ATOM 1351 O O . ASP A 1 172 ? -7.062 -5.160 11.872 1.00 98.12 172 ASP A O 1
ATOM 1355 N N . LEU A 1 173 ? -6.473 -5.792 9.794 1.00 98.44 173 LEU A N 1
ATOM 1356 C CA . LEU A 1 173 ? -5.757 -4.567 9.456 1.00 98.44 173 LEU A CA 1
ATOM 1357 C C . LEU A 1 173 ? -5.969 -4.184 7.987 1.00 98.44 173 LEU A C 1
ATOM 1359 O O . LEU A 1 173 ? -5.815 -5.006 7.084 1.00 98.44 173 LEU A O 1
ATOM 1363 N N . VAL A 1 174 ? -6.227 -2.905 7.739 1.00 98.50 174 VAL A N 1
ATOM 1364 C CA . VAL A 1 174 ? -6.122 -2.284 6.415 1.00 98.50 174 VAL A CA 1
ATOM 1365 C C . VAL A 1 174 ? -4.979 -1.277 6.449 1.00 98.50 174 VAL A C 1
ATOM 1367 O O . VAL A 1 174 ? -4.852 -0.508 7.400 1.00 98.50 174 VAL A O 1
ATOM 1370 N N . TYR A 1 175 ? -4.148 -1.231 5.414 1.00 98.38 175 TYR A N 1
ATOM 1371 C CA . TYR A 1 175 ? -3.210 -0.132 5.244 1.00 98.38 175 TYR A CA 1
ATOM 1372 C C . TYR A 1 175 ? -3.228 0.422 3.825 1.00 98.38 175 TYR A C 1
ATOM 1374 O O . TYR A 1 175 ? -3.524 -0.283 2.861 1.00 98.38 175 TYR A O 1
ATOM 1382 N N . SER A 1 176 ? -2.916 1.711 3.703 1.00 95.56 176 SER A N 1
ATOM 1383 C CA . SER A 1 176 ? -2.808 2.388 2.417 1.00 95.56 176 SER A CA 1
ATOM 1384 C C . SER A 1 176 ? -1.678 3.408 2.437 1.00 95.56 176 SER A C 1
ATOM 1386 O O . SER A 1 176 ? -1.640 4.323 3.263 1.00 95.56 176 SER A O 1
ATOM 1388 N N . THR A 1 177 ? -0.731 3.246 1.520 1.00 92.75 177 THR A N 1
ATOM 1389 C CA . THR A 1 177 ? 0.454 4.098 1.403 1.00 92.75 177 THR A CA 1
ATOM 1390 C C . THR A 1 177 ? 0.469 4.747 0.031 1.00 92.75 177 THR A C 1
ATOM 1392 O O . THR A 1 177 ? 0.265 4.077 -0.974 1.00 92.75 177 THR A O 1
ATOM 1395 N N . ALA A 1 178 ? 0.735 6.048 -0.018 1.00 87.06 178 ALA A N 1
ATOM 1396 C CA . ALA A 1 178 ? 0.757 6.849 -1.231 1.00 87.06 178 ALA A CA 1
ATOM 1397 C C . ALA A 1 178 ? -0.550 6.822 -2.059 1.00 87.06 178 ALA A C 1
ATOM 1399 O O . ALA A 1 178 ? -0.500 6.941 -3.279 1.00 87.06 178 ALA A O 1
ATOM 1400 N N . VAL A 1 179 ? -1.720 6.706 -1.411 1.00 87.38 179 VAL A N 1
ATOM 1401 C CA . VAL A 1 179 ? -3.039 6.781 -2.081 1.00 87.38 179 VAL A CA 1
ATOM 1402 C C . VAL A 1 179 ? -3.858 7.981 -1.619 1.00 87.38 179 VAL A C 1
ATOM 1404 O O . VAL A 1 179 ? -4.355 8.733 -2.455 1.00 87.38 179 VAL A O 1
ATOM 1407 N N . MET A 1 180 ? -3.981 8.213 -0.306 1.00 86.50 180 MET A N 1
ATOM 1408 C CA . MET A 1 180 ? -4.891 9.246 0.220 1.00 86.50 180 MET A CA 1
ATOM 1409 C C . MET A 1 180 ? -4.499 10.668 -0.208 1.00 86.50 180 MET A C 1
ATOM 1411 O O . MET A 1 180 ? -5.354 11.545 -0.334 1.00 86.50 180 MET A O 1
ATOM 1415 N N . LEU A 1 181 ? -3.216 10.898 -0.507 1.00 84.25 181 LEU A N 1
ATOM 1416 C CA . LEU A 1 181 ? -2.718 12.148 -1.089 1.00 84.25 181 LEU A CA 1
ATOM 1417 C C . LEU A 1 181 ? -3.105 12.362 -2.564 1.00 84.25 181 LEU A C 1
ATOM 1419 O O . LEU A 1 181 ? -2.856 13.446 -3.080 1.00 84.25 181 LEU A O 1
ATOM 1423 N N . HIS A 1 182 ? -3.685 11.369 -3.241 1.00 80.50 182 HIS A N 1
ATOM 1424 C CA . HIS A 1 182 ? -4.063 11.435 -4.658 1.00 80.50 182 HIS A CA 1
ATOM 1425 C C . HIS A 1 182 ? -5.572 11.443 -4.907 1.00 80.50 182 HIS A C 1
ATOM 1427 O O . HIS A 1 182 ? -6.012 11.555 -6.051 1.00 80.50 182 HIS A O 1
ATOM 1433 N N . VAL A 1 183 ? -6.374 11.363 -3.847 1.00 80.31 183 VAL A N 1
ATOM 1434 C CA . VAL A 1 183 ? -7.836 11.350 -3.932 1.00 80.31 183 VAL A CA 1
ATOM 1435 C C . VAL A 1 183 ? -8.418 12.617 -3.325 1.00 80.31 183 VAL A C 1
ATOM 1437 O O . VAL A 1 183 ? -7.856 13.193 -2.393 1.00 80.31 183 VAL A O 1
ATOM 1440 N N . ARG A 1 184 ? -9.560 13.056 -3.854 1.00 83.56 184 ARG A N 1
ATOM 1441 C CA . ARG A 1 184 ? -10.357 14.145 -3.275 1.00 83.56 184 ARG A CA 1
ATOM 1442 C C . ARG A 1 184 ? -11.025 13.702 -1.972 1.00 83.56 184 ARG A C 1
ATOM 1444 O O . ARG A 1 184 ? -11.095 12.511 -1.685 1.00 83.56 184 ARG A O 1
ATOM 1451 N N . ASP A 1 185 ? -11.536 14.654 -1.201 1.00 84.56 185 ASP A N 1
ATOM 1452 C CA . ASP A 1 185 ? -12.113 14.395 0.126 1.00 84.56 185 ASP A CA 1
ATOM 1453 C C . ASP A 1 185 ? -13.350 13.493 0.075 1.00 84.56 185 ASP A C 1
ATOM 1455 O O . ASP A 1 185 ? -13.495 12.606 0.913 1.00 84.56 185 ASP A O 1
ATOM 1459 N N . ASP A 1 186 ? -14.207 13.664 -0.934 1.00 81.94 186 ASP A N 1
ATOM 1460 C CA . ASP A 1 186 ? -15.383 12.821 -1.165 1.00 81.94 186 ASP A CA 1
ATOM 1461 C C . ASP A 1 186 ? -14.987 11.360 -1.417 1.00 81.94 186 ASP A C 1
ATOM 1463 O O . ASP A 1 186 ? -15.515 10.442 -0.791 1.00 81.94 186 ASP A O 1
ATOM 1467 N N . VAL A 1 187 ? -13.986 11.155 -2.274 1.00 84.69 187 VAL A N 1
ATOM 1468 C CA . VAL A 1 187 ? -13.435 9.833 -2.592 1.00 84.69 187 VAL A CA 1
ATOM 1469 C C . VAL A 1 187 ? -12.719 9.240 -1.375 1.00 84.69 187 VAL A C 1
ATOM 1471 O O . VAL A 1 187 ? -12.882 8.060 -1.084 1.00 84.69 187 VAL A O 1
ATOM 1474 N N . CYS A 1 188 ? -11.977 10.052 -0.616 1.00 86.88 188 CYS A N 1
ATOM 1475 C CA . CYS A 1 188 ? -11.327 9.625 0.623 1.00 86.88 188 CYS A CA 1
ATOM 1476 C C . CYS A 1 188 ? -12.354 9.087 1.629 1.00 86.88 188 CYS A C 1
ATOM 1478 O O . CYS A 1 188 ? -12.160 8.005 2.176 1.00 86.88 188 CYS A O 1
ATOM 1480 N N . ARG A 1 189 ? -13.473 9.796 1.836 1.00 92.31 189 ARG A N 1
ATOM 1481 C CA . ARG A 1 189 ? -14.557 9.345 2.725 1.00 92.31 189 ARG A CA 1
ATOM 1482 C C . ARG A 1 189 ? -15.187 8.037 2.245 1.00 92.31 189 ARG A C 1
ATOM 1484 O O . ARG A 1 189 ? -15.455 7.171 3.072 1.00 92.31 189 ARG A O 1
ATOM 1491 N N . GLN A 1 190 ? -15.373 7.856 0.935 1.00 88.75 190 GLN A N 1
ATOM 1492 C CA . GLN A 1 190 ? -15.877 6.597 0.369 1.00 88.75 190 GLN A CA 1
ATOM 1493 C C . GLN A 1 190 ? -14.929 5.422 0.640 1.00 88.75 190 GLN A C 1
ATOM 1495 O O . GLN A 1 190 ? -15.378 4.374 1.094 1.00 88.75 190 GLN A O 1
ATOM 1500 N N . ILE A 1 191 ? -13.623 5.609 0.428 1.00 92.50 191 ILE A N 1
ATOM 1501 C CA . ILE A 1 191 ? -12.618 4.572 0.707 1.00 92.50 191 ILE A CA 1
ATOM 1502 C C . ILE A 1 191 ? -12.624 4.206 2.193 1.00 92.50 191 ILE A C 1
ATOM 1504 O O . ILE A 1 191 ? -12.671 3.030 2.542 1.00 92.50 191 ILE A O 1
ATOM 1508 N N . LEU A 1 192 ? -12.622 5.206 3.081 1.00 95.38 192 LEU A N 1
ATOM 1509 C CA . LEU A 1 192 ? -12.668 4.957 4.521 1.00 95.38 192 LEU A CA 1
ATOM 1510 C C . LEU A 1 192 ? -13.980 4.283 4.949 1.00 95.38 192 LEU A C 1
ATOM 1512 O O . LEU A 1 192 ? -13.962 3.461 5.857 1.00 95.38 192 LEU A O 1
ATOM 1516 N N . SER A 1 193 ? -15.101 4.570 4.285 1.00 94.88 193 SER A N 1
ATOM 1517 C CA . SER A 1 193 ? -16.377 3.896 4.569 1.00 94.88 193 SER A CA 1
ATOM 1518 C C . SER A 1 193 ? -16.306 2.407 4.225 1.00 94.88 193 SER A C 1
ATOM 1520 O O . SER A 1 193 ? -16.757 1.569 5.001 1.00 94.88 193 SER A O 1
ATOM 1522 N N . GLU A 1 194 ? -15.656 2.055 3.114 1.00 96.25 194 GLU A N 1
ATOM 1523 C CA . GLU A 1 194 ? -15.397 0.653 2.780 1.00 96.25 194 GLU A CA 1
ATOM 1524 C C . GLU A 1 194 ? -14.415 0.002 3.762 1.00 96.25 194 GLU A C 1
ATOM 1526 O O . GLU A 1 194 ? -14.622 -1.146 4.145 1.00 96.25 194 GLU A O 1
ATOM 1531 N N . PHE A 1 195 ? -13.397 0.728 4.243 1.00 97.12 195 PHE A N 1
ATOM 1532 C CA . PHE A 1 195 ? -12.496 0.220 5.289 1.00 97.12 195 PHE A CA 1
ATOM 1533 C C . PHE A 1 195 ? -13.252 -0.081 6.582 1.00 97.12 195 PHE A C 1
ATOM 1535 O O . PHE A 1 195 ? -13.027 -1.126 7.187 1.00 97.12 195 PHE A O 1
ATOM 1542 N N . MET A 1 196 ? -14.165 0.807 6.982 1.00 95.62 196 MET A N 1
ATOM 1543 C CA . MET A 1 196 ? -15.033 0.614 8.142 1.00 95.62 196 MET A CA 1
ATOM 1544 C C . MET A 1 196 ? -15.844 -0.677 8.011 1.00 95.62 196 MET A C 1
ATOM 1546 O O . MET A 1 196 ? -15.872 -1.467 8.947 1.00 95.62 196 MET A O 1
ATOM 1550 N N . ARG A 1 197 ? -16.440 -0.927 6.838 1.00 96.62 197 ARG A N 1
ATOM 1551 C CA . ARG A 1 197 ? -17.244 -2.129 6.573 1.00 96.62 197 ARG A CA 1
ATOM 1552 C C . ARG A 1 197 ? -16.430 -3.423 6.667 1.00 96.62 197 ARG A C 1
ATOM 1554 O O . ARG A 1 197 ? -16.871 -4.386 7.290 1.00 96.62 197 ARG A O 1
ATOM 1561 N N . VAL A 1 198 ? -15.257 -3.478 6.033 1.00 97.75 198 VAL A N 1
ATOM 1562 C CA . VAL A 1 198 ? -14.472 -4.726 5.926 1.00 97.75 198 VAL A CA 1
ATOM 1563 C C . VAL A 1 198 ? -13.669 -5.058 7.185 1.00 97.75 198 VAL A C 1
ATOM 1565 O O . VAL A 1 198 ? -13.288 -6.215 7.376 1.00 97.75 198 VAL A O 1
ATOM 1568 N N . LEU A 1 199 ? -13.390 -4.070 8.039 1.00 98.12 199 LEU A N 1
ATOM 1569 C CA . LEU A 1 199 ? -12.664 -4.279 9.289 1.00 98.12 199 LEU A CA 1
ATOM 1570 C C . LEU A 1 199 ? -13.540 -4.974 10.335 1.00 98.12 199 LEU A C 1
ATOM 1572 O O . LEU A 1 199 ? -14.709 -4.639 10.534 1.00 98.12 199 LEU A O 1
ATOM 1576 N N . LYS A 1 200 ? -12.950 -5.959 11.017 1.00 96.75 200 LYS A N 1
ATOM 1577 C CA . LYS A 1 200 ? -13.503 -6.548 12.242 1.00 96.75 200 LYS A CA 1
ATOM 1578 C C . LYS A 1 200 ? -13.665 -5.467 13.322 1.00 96.75 200 LYS A C 1
ATOM 1580 O O . LYS A 1 200 ? -12.930 -4.475 13.291 1.00 96.75 200 LYS A O 1
ATOM 1585 N N . PRO A 1 201 ? -14.514 -5.705 14.338 1.00 92.81 201 PRO A N 1
ATOM 1586 C CA . PRO A 1 201 ? -14.405 -4.993 15.609 1.00 92.81 201 PRO A CA 1
ATOM 1587 C C . PRO A 1 201 ? -12.955 -5.005 16.115 1.00 92.81 201 PRO A C 1
ATOM 1589 O O . PRO A 1 201 ? -12.268 -6.018 15.982 1.00 92.81 201 PRO A O 1
ATOM 1592 N N . GLU A 1 202 ? -12.479 -3.880 16.655 1.00 89.56 202 GLU A N 1
ATOM 1593 C CA . GLU A 1 202 ? -11.071 -3.634 17.045 1.00 89.56 202 GLU A CA 1
ATOM 1594 C C . GLU A 1 202 ? -10.039 -3.647 15.897 1.00 89.56 202 GLU A C 1
ATOM 1596 O O . GLU A 1 202 ? -8.844 -3.419 16.127 1.00 89.56 202 GLU A O 1
ATOM 1601 N N . GLY A 1 203 ? -10.480 -3.880 14.659 1.00 95.06 203 GLY A N 1
ATOM 1602 C CA . GLY A 1 203 ? -9.655 -3.786 13.466 1.00 95.06 203 GLY A CA 1
ATOM 1603 C C . GLY A 1 203 ? -9.155 -2.360 13.240 1.00 95.06 203 GLY A C 1
ATOM 1604 O O . GLY A 1 203 ? -9.805 -1.374 13.606 1.00 95.06 203 GLY A O 1
ATOM 1605 N N . LYS A 1 204 ? -7.969 -2.242 12.640 1.00 96.00 204 LYS A N 1
ATOM 1606 C CA . LYS A 1 204 ? -7.289 -0.950 12.464 1.00 96.00 204 LYS A CA 1
ATOM 1607 C C . LYS A 1 204 ? -7.085 -0.608 10.999 1.00 96.00 204 LYS A C 1
ATOM 1609 O O . LYS A 1 204 ? -6.868 -1.477 10.160 1.00 96.00 204 LYS A O 1
ATOM 1614 N N . ALA A 1 205 ? -7.085 0.683 10.710 1.00 97.56 205 ALA A N 1
ATOM 1615 C CA . ALA A 1 205 ? -6.645 1.238 9.447 1.00 97.56 205 ALA A CA 1
ATOM 1616 C C . ALA A 1 205 ? -5.400 2.109 9.667 1.00 97.56 205 ALA A C 1
ATOM 1618 O O . ALA A 1 205 ? -5.325 2.875 10.630 1.00 97.56 205 ALA A O 1
ATOM 1619 N N . ILE A 1 206 ? -4.413 1.981 8.778 1.00 97.38 206 ILE A N 1
ATOM 1620 C CA . ILE A 1 206 ? -3.189 2.791 8.786 1.00 97.38 206 ILE A CA 1
ATOM 1621 C C . ILE A 1 206 ? -3.015 3.444 7.422 1.00 97.38 206 ILE A C 1
ATOM 1623 O O . ILE A 1 206 ? -2.789 2.762 6.424 1.00 97.38 206 ILE A O 1
ATOM 1627 N N . CYS A 1 207 ? -3.109 4.768 7.364 1.00 95.19 207 CYS A N 1
ATOM 1628 C CA . CYS A 1 207 ? -3.048 5.497 6.100 1.00 95.19 207 CYS A CA 1
ATOM 1629 C C . CYS A 1 207 ? -2.010 6.614 6.125 1.00 95.19 207 CYS A C 1
ATOM 1631 O O . CYS A 1 207 ? -1.865 7.329 7.118 1.00 95.19 207 CYS A O 1
ATOM 1633 N N . GLU A 1 208 ? -1.319 6.782 5.001 1.00 92.56 208 GLU A N 1
ATOM 1634 C CA . GLU A 1 208 ? -0.442 7.923 4.750 1.00 92.56 208 GLU A CA 1
ATOM 1635 C C . GLU A 1 208 ? -1.242 9.086 4.154 1.00 92.56 208 GLU A C 1
ATOM 1637 O O . GLU A 1 208 ? -1.865 8.947 3.099 1.00 92.56 208 GLU A O 1
ATOM 1642 N N . PHE A 1 209 ? -1.181 10.246 4.801 1.00 89.06 209 PHE A N 1
ATOM 1643 C CA . PHE A 1 209 ? -1.745 11.498 4.310 1.00 89.06 209 PHE A CA 1
ATOM 1644 C C . PHE A 1 209 ? -0.645 12.542 4.129 1.00 89.06 209 PHE A C 1
ATOM 1646 O O . PHE A 1 209 ? 0.292 12.632 4.921 1.00 89.06 209 PHE A O 1
ATOM 1653 N N . LEU A 1 210 ? -0.796 13.388 3.110 1.00 84.00 210 LEU A N 1
ATOM 1654 C CA . LEU A 1 210 ? 0.056 14.557 2.936 1.00 84.00 210 LEU A CA 1
ATOM 1655 C C . LEU A 1 210 ? -0.523 15.734 3.722 1.00 84.00 210 LEU A C 1
ATOM 1657 O O . LEU A 1 210 ? -1.650 16.158 3.463 1.00 84.00 210 LEU A O 1
ATOM 1661 N N . THR A 1 211 ? 0.253 16.286 4.651 1.00 80.56 211 THR A N 1
ATOM 1662 C CA . THR A 1 211 ? -0.191 17.394 5.503 1.00 80.56 211 THR A CA 1
ATOM 1663 C C . THR A 1 211 ? 0.201 18.765 4.940 1.00 80.56 211 THR A C 1
ATOM 1665 O O . THR A 1 211 ? 1.170 18.900 4.187 1.00 80.56 211 THR A O 1
ATOM 1668 N N . THR A 1 212 ? -0.559 19.811 5.281 1.00 71.62 212 THR A N 1
ATOM 1669 C CA . THR A 1 212 ? -0.232 21.209 4.927 1.00 71.62 212 THR A CA 1
ATOM 1670 C C . THR A 1 212 ? 0.704 21.902 5.922 1.00 71.62 212 THR A C 1
ATOM 1672 O O . THR A 1 212 ? 1.152 23.013 5.636 1.00 71.62 212 THR A O 1
ATOM 1675 N N . GLN A 1 213 ? 1.035 21.287 7.067 1.00 60.31 213 GLN A N 1
ATOM 1676 C CA . GLN A 1 213 ? 1.971 21.889 8.024 1.00 60.31 213 GLN A CA 1
ATOM 1677 C C . GLN A 1 213 ? 3.337 22.139 7.354 1.00 60.31 213 GLN A C 1
ATOM 1679 O O . GLN A 1 213 ? 3.909 21.265 6.703 1.00 60.31 213 GLN A O 1
ATOM 1684 N N . GLY A 1 214 ? 3.841 23.374 7.458 1.00 49.72 214 GLY A N 1
ATOM 1685 C CA . GLY A 1 214 ? 5.129 23.770 6.877 1.00 49.72 214 GLY A CA 1
ATOM 1686 C C . GLY A 1 214 ? 5.140 24.005 5.356 1.00 49.72 214 GLY A C 1
ATOM 1687 O O . GLY A 1 214 ? 6.199 23.871 4.733 1.00 49.72 214 GLY A O 1
ATOM 1688 N N . ARG A 1 215 ? 4.000 24.331 4.723 1.00 50.31 215 ARG A N 1
ATOM 1689 C CA . ARG A 1 215 ? 3.947 24.901 3.360 1.00 50.31 215 ARG A CA 1
ATOM 1690 C C . ARG A 1 215 ? 3.501 26.366 3.390 1.00 50.31 215 ARG A C 1
ATOM 1692 O O . ARG A 1 215 ? 2.440 26.668 3.925 1.00 50.31 215 ARG A O 1
ATOM 1699 N N . SER A 1 216 ? 4.262 27.247 2.738 1.00 40.59 216 SER A N 1
ATOM 1700 C CA . SER A 1 216 ? 3.684 28.428 2.093 1.00 40.59 216 SER A CA 1
ATOM 1701 C C . SER A 1 216 ? 2.770 27.944 0.960 1.00 40.59 216 SER A C 1
ATOM 1703 O O . SER A 1 216 ? 3.083 26.978 0.263 1.00 40.59 216 SER A O 1
ATOM 1705 N N . THR A 1 217 ? 1.611 28.572 0.795 1.00 43.62 217 THR A N 1
ATOM 1706 C CA . THR A 1 217 ? 0.622 28.243 -0.249 1.00 43.62 217 THR A CA 1
ATOM 1707 C C . THR A 1 217 ? 1.078 28.612 -1.664 1.00 43.62 217 THR A C 1
ATOM 1709 O O . THR A 1 217 ? 0.366 28.336 -2.628 1.00 43.62 217 THR A O 1
ATOM 1712 N N . ASP A 1 218 ? 2.263 29.201 -1.807 1.00 33.97 218 ASP A N 1
ATOM 1713 C CA . ASP A 1 218 ? 2.805 29.654 -3.082 1.00 33.97 218 ASP A CA 1
ATOM 1714 C C . ASP A 1 218 ? 3.364 28.469 -3.883 1.00 33.97 218 ASP A C 1
ATOM 1716 O O . ASP A 1 218 ? 4.382 27.873 -3.531 1.00 33.97 218 ASP A O 1
ATOM 1720 N N . GLY A 1 219 ? 2.688 28.121 -4.983 1.00 38.78 219 GLY A N 1
ATOM 1721 C CA . GLY A 1 219 ? 3.228 27.228 -6.015 1.00 38.78 219 GLY A CA 1
ATOM 1722 C C . GLY A 1 219 ? 2.720 25.784 -6.024 1.00 38.78 219 GLY A C 1
ATOM 1723 O O . GLY A 1 219 ? 3.270 24.961 -6.758 1.00 38.78 219 GLY A O 1
ATOM 1724 N N . LEU A 1 220 ? 1.669 25.439 -5.271 1.00 39.62 220 LEU A N 1
ATOM 1725 C CA . LEU A 1 220 ? 0.937 24.202 -5.568 1.00 39.62 220 LEU A CA 1
ATOM 1726 C C . LEU A 1 220 ? 0.252 24.368 -6.931 1.00 39.62 220 LEU A C 1
ATOM 1728 O O . LEU A 1 220 ? -0.384 25.402 -7.135 1.00 39.62 220 LEU A O 1
ATOM 1732 N N . PRO A 1 221 ? 0.364 23.403 -7.863 1.00 36.72 221 PRO A N 1
ATOM 1733 C CA . PRO A 1 221 ? -0.338 23.487 -9.132 1.00 36.72 221 PRO A CA 1
ATOM 1734 C C . PRO A 1 221 ? -1.842 23.421 -8.856 1.00 36.72 221 PRO A C 1
ATOM 1736 O O . PRO A 1 221 ? -2.430 22.351 -8.708 1.00 36.72 221 PRO A O 1
ATOM 1739 N N . THR A 1 222 ? -2.462 24.590 -8.742 1.00 36.69 222 THR A N 1
ATOM 1740 C CA . THR A 1 222 ? -3.889 24.759 -8.937 1.00 36.69 222 THR A CA 1
ATOM 1741 C C . THR A 1 222 ? -4.120 24.578 -10.429 1.00 36.69 222 THR A C 1
ATOM 1743 O O . THR A 1 222 ? -3.386 25.112 -11.262 1.00 36.69 222 THR A O 1
ATOM 1746 N N . ASN A 1 223 ? -5.098 23.754 -10.795 1.00 37.22 223 ASN A N 1
ATOM 1747 C CA . ASN A 1 223 ? -5.551 23.691 -12.176 1.00 37.22 223 ASN A CA 1
ATOM 1748 C C . ASN A 1 223 ? -5.956 25.110 -12.591 1.00 37.22 223 ASN A C 1
ATOM 1750 O O . ASN A 1 223 ? -7.008 25.556 -12.153 1.00 37.22 223 ASN A O 1
ATOM 1754 N N . HIS A 1 224 ? -5.115 25.824 -13.346 1.00 34.38 224 HIS A N 1
ATOM 1755 C CA . HIS A 1 224 ? -5.496 26.645 -14.496 1.00 34.38 224 HIS A CA 1
ATOM 1756 C C . HIS A 1 224 ? -4.310 27.394 -15.138 1.00 34.38 224 HIS A C 1
ATOM 1758 O O . HIS A 1 224 ? -3.555 28.104 -14.483 1.00 34.38 224 HIS A O 1
ATOM 1764 N N . ASN A 1 225 ? -4.304 27.296 -16.471 1.00 29.06 225 ASN A N 1
ATOM 1765 C CA . ASN A 1 225 ? -3.703 28.158 -17.495 1.00 29.06 225 ASN A CA 1
ATOM 1766 C C . ASN A 1 225 ? -2.231 27.935 -17.863 1.00 29.06 225 ASN A C 1
ATOM 1768 O O . ASN A 1 225 ? -1.299 28.177 -17.105 1.00 29.06 225 ASN A O 1
ATOM 17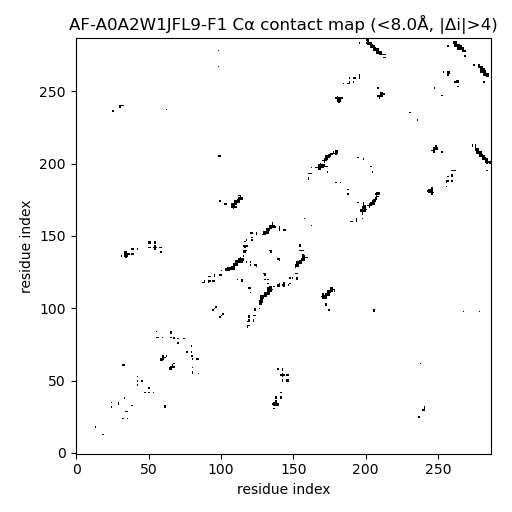72 N N . GLY A 1 226 ? -2.067 27.473 -19.106 1.00 35.06 226 GLY A N 1
ATOM 1773 C CA . GLY A 1 226 ? -0.790 27.219 -19.742 1.00 35.06 226 GLY A CA 1
ATOM 1774 C C . GLY A 1 226 ? -0.145 28.445 -20.373 1.00 35.06 226 GLY A C 1
ATOM 1775 O O . GLY A 1 226 ? -0.749 29.502 -20.547 1.00 35.06 226 GLY A O 1
ATOM 1776 N N . SER A 1 227 ? 1.092 28.225 -20.795 1.00 27.19 227 SER A N 1
ATOM 1777 C CA . SER A 1 227 ? 1.767 28.976 -21.840 1.00 27.19 227 SER A CA 1
ATOM 1778 C C . SER A 1 227 ? 2.561 27.990 -22.700 1.00 27.19 227 SER A C 1
ATOM 1780 O O . SER A 1 227 ? 3.175 27.035 -22.215 1.00 27.19 227 SER A O 1
ATOM 1782 N N . GLU A 1 228 ? 2.424 28.168 -24.011 1.00 40.50 228 GLU A N 1
ATOM 1783 C CA . GLU A 1 228 ? 3.005 27.335 -25.055 1.00 40.50 228 GLU A CA 1
ATOM 1784 C C . GLU A 1 228 ? 4.534 27.463 -25.150 1.00 40.50 228 GLU A C 1
ATOM 1786 O O . GLU A 1 228 ? 5.128 28.437 -24.704 1.00 40.50 228 GLU A O 1
ATOM 1791 N N . GLN A 1 229 ? 5.104 26.496 -25.881 1.00 34.12 229 GLN A N 1
ATOM 1792 C CA . GLN A 1 229 ? 6.426 26.486 -26.529 1.00 34.12 229 GLN A CA 1
ATOM 1793 C C . GLN A 1 229 ? 7.545 25.726 -25.803 1.00 34.12 229 GLN A C 1
ATOM 1795 O O . GLN A 1 229 ? 8.496 26.289 -25.277 1.00 34.12 229 GLN A O 1
ATOM 1800 N N . SER A 1 230 ? 7.439 24.390 -25.861 1.00 32.31 230 SER A N 1
ATOM 1801 C CA . SER A 1 230 ? 8.512 23.451 -26.264 1.00 32.31 230 SER A CA 1
ATOM 1802 C C . SER A 1 230 ? 7.961 22.017 -26.189 1.00 32.31 230 SER A C 1
ATOM 1804 O O . SER A 1 230 ? 7.720 21.484 -25.104 1.00 32.31 230 SER A O 1
ATOM 1806 N N . ARG A 1 231 ? 7.649 21.415 -27.348 1.00 39.22 231 ARG A N 1
ATOM 1807 C CA . ARG A 1 231 ? 6.888 20.155 -27.475 1.00 39.22 231 ARG A CA 1
ATOM 1808 C C . ARG A 1 231 ? 7.808 18.928 -27.398 1.00 39.22 231 ARG A C 1
ATOM 1810 O O . ARG A 1 231 ? 8.358 18.516 -28.413 1.00 39.22 231 ARG A O 1
ATOM 1817 N N . SER A 1 232 ? 7.909 18.294 -26.225 1.00 45.34 232 SER A N 1
ATOM 1818 C CA . SER A 1 232 ? 8.416 16.916 -26.098 1.00 45.34 232 SER A CA 1
ATOM 1819 C C . SER A 1 232 ? 7.268 15.953 -25.756 1.00 45.34 232 SER A C 1
ATOM 1821 O O . SER A 1 232 ? 6.432 16.240 -24.898 1.00 45.34 232 SER A O 1
ATOM 1823 N N . LEU A 1 233 ? 7.203 14.792 -26.422 1.00 43.50 233 LEU A N 1
ATOM 1824 C CA . LEU A 1 233 ? 6.157 13.772 -26.203 1.00 43.50 233 LEU A CA 1
ATOM 1825 C C . LEU A 1 233 ? 6.084 13.302 -24.737 1.00 43.50 233 LEU A C 1
ATOM 1827 O O . LEU A 1 233 ? 5.007 12.986 -24.238 1.00 43.50 233 LEU A O 1
ATOM 1831 N N . LEU A 1 234 ? 7.219 13.304 -24.033 1.00 42.12 234 LEU A N 1
ATOM 1832 C CA . LEU A 1 234 ? 7.313 12.954 -22.614 1.00 42.12 234 LEU A CA 1
ATOM 1833 C C . LEU A 1 234 ? 6.628 13.988 -21.708 1.00 42.12 234 LEU A C 1
ATOM 1835 O O . LEU A 1 234 ? 6.030 13.605 -20.705 1.00 42.12 234 LEU A O 1
ATOM 1839 N N . LYS A 1 235 ? 6.651 15.277 -22.075 1.00 42.41 235 LYS A N 1
ATOM 1840 C CA . LYS A 1 235 ? 5.944 16.334 -21.340 1.00 42.41 235 LYS A CA 1
ATOM 1841 C C . LYS A 1 235 ? 4.424 16.173 -21.454 1.00 42.41 235 LYS A C 1
ATOM 1843 O O . LYS A 1 235 ? 3.741 16.224 -20.439 1.00 42.41 235 LYS A O 1
ATOM 1848 N N . ASN A 1 236 ? 3.916 15.835 -22.641 1.00 40.72 236 ASN A N 1
ATOM 1849 C CA . ASN A 1 236 ? 2.484 15.574 -22.850 1.00 40.72 236 ASN A CA 1
ATOM 1850 C C . ASN A 1 236 ? 1.990 14.342 -22.070 1.00 40.72 236 ASN A C 1
ATOM 1852 O O . ASN A 1 236 ? 0.869 14.333 -21.574 1.00 40.72 236 ASN A O 1
ATOM 1856 N N . VAL A 1 237 ? 2.822 13.303 -21.928 1.00 44.59 237 VAL A N 1
ATOM 1857 C CA . VAL A 1 237 ? 2.534 12.141 -21.066 1.00 44.59 237 VAL A CA 1
ATOM 1858 C C . VAL A 1 237 ? 2.541 12.559 -19.593 1.00 44.59 237 VAL A C 1
ATOM 1860 O O . VAL A 1 237 ? 1.641 12.186 -18.849 1.00 44.59 237 VAL A O 1
ATOM 1863 N N . LYS A 1 238 ? 3.507 13.380 -19.170 1.00 45.62 238 LYS A N 1
ATOM 1864 C CA . LYS A 1 238 ? 3.581 13.893 -17.796 1.00 45.62 238 LYS A CA 1
ATOM 1865 C C . LYS A 1 238 ? 2.338 14.710 -17.431 1.00 45.62 238 LYS A C 1
ATOM 1867 O O . LYS A 1 238 ? 1.737 14.442 -16.400 1.00 45.62 238 LYS A O 1
ATOM 1872 N N . GLU A 1 239 ? 1.919 15.646 -18.278 1.00 45.75 239 GLU A N 1
ATOM 1873 C CA . GLU A 1 239 ? 0.725 16.478 -18.056 1.00 45.75 239 GLU A CA 1
ATOM 1874 C C . GLU A 1 239 ? -0.569 15.648 -18.115 1.00 45.75 239 GLU A C 1
ATOM 1876 O O . GLU A 1 239 ? -1.452 15.834 -17.285 1.00 45.75 239 GLU A O 1
ATOM 1881 N N . LYS A 1 240 ? -0.654 14.657 -19.017 1.00 40.59 240 LYS A N 1
ATOM 1882 C CA . LYS A 1 240 ? -1.813 13.751 -19.135 1.00 40.59 240 LYS A CA 1
ATOM 1883 C C . LYS A 1 240 ? -1.962 12.770 -17.959 1.00 40.59 240 LYS A C 1
ATOM 1885 O O . LYS A 1 240 ? -3.080 12.345 -17.686 1.00 40.59 240 LYS A O 1
ATOM 1890 N N . TYR A 1 241 ? -0.869 12.402 -17.283 1.00 49.91 241 TYR A N 1
ATOM 1891 C CA . TYR A 1 241 ? -0.845 11.395 -16.204 1.00 49.91 241 TYR A CA 1
ATOM 1892 C C . TYR A 1 241 ? -0.306 11.929 -14.865 1.00 49.91 241 TYR A C 1
ATOM 1894 O O . TYR A 1 241 ? 0.141 11.147 -14.017 1.00 49.91 241 TYR A O 1
ATOM 1902 N N . SER A 1 242 ? -0.300 13.252 -14.673 1.00 53.16 242 SER A N 1
ATOM 1903 C CA . SER A 1 242 ? 0.035 13.858 -13.382 1.00 53.16 242 SER A CA 1
ATOM 1904 C C . SER A 1 242 ? -1.030 13.475 -12.365 1.00 53.16 242 SER A C 1
ATOM 190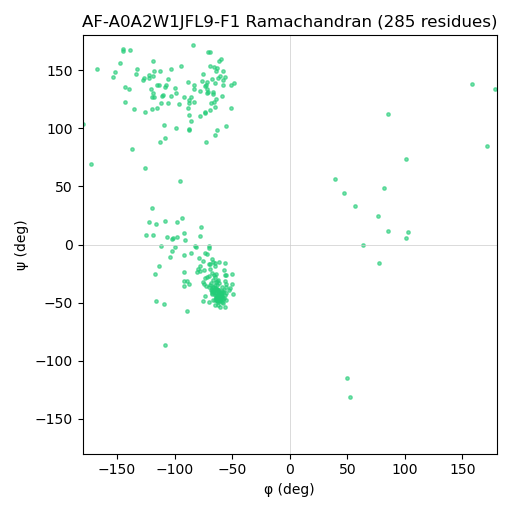6 O O . SER A 1 242 ? -2.215 13.727 -12.571 1.00 53.16 242 SER A O 1
ATOM 1908 N N . LEU A 1 243 ? -0.604 12.841 -11.274 1.00 60.88 243 LEU A N 1
ATOM 1909 C CA . LEU A 1 243 ? -1.506 12.523 -10.179 1.00 60.88 243 LEU A CA 1
ATOM 1910 C C . LEU A 1 243 ? -1.856 13.819 -9.454 1.00 60.88 243 LEU A C 1
ATOM 1912 O O . LEU A 1 243 ? -0.973 14.621 -9.140 1.00 60.88 243 LEU A O 1
ATOM 1916 N N . LEU A 1 244 ? -3.146 14.005 -9.180 1.00 67.12 244 LEU A N 1
ATOM 1917 C CA . LEU A 1 244 ? -3.613 15.027 -8.254 1.00 67.12 244 LEU A CA 1
ATOM 1918 C C . LEU A 1 244 ? -2.835 14.882 -6.941 1.00 67.12 244 LEU A C 1
ATOM 1920 O O . LEU A 1 244 ? -2.628 13.765 -6.482 1.00 67.12 244 LEU A O 1
ATOM 1924 N N . VAL A 1 245 ? -2.398 15.980 -6.331 1.00 73.56 245 VAL A N 1
ATOM 1925 C CA . VAL A 1 245 ? -1.798 15.955 -4.991 1.00 73.56 245 VAL A CA 1
ATOM 1926 C C . VAL A 1 245 ? -2.654 16.822 -4.082 1.00 73.56 245 VAL A C 1
ATOM 1928 O O . VAL A 1 245 ? -2.758 18.026 -4.303 1.00 73.56 245 VAL A O 1
ATOM 1931 N N . VAL A 1 246 ? -3.267 16.212 -3.069 1.00 77.00 246 VAL A N 1
ATOM 1932 C CA . VAL A 1 246 ? -4.210 16.853 -2.144 1.00 77.00 246 VAL A CA 1
ATOM 1933 C C . VAL A 1 246 ? -3.591 16.920 -0.746 1.00 77.00 246 VAL A C 1
ATOM 1935 O O . VAL A 1 246 ? -3.752 15.989 0.047 1.00 77.00 246 VAL A O 1
ATOM 1938 N N . PRO A 1 247 ? -2.837 17.987 -0.422 1.00 82.12 247 PRO A N 1
ATOM 1939 C CA . PRO A 1 247 ? -2.395 18.213 0.945 1.00 82.12 247 PRO A CA 1
ATOM 1940 C C . PRO A 1 247 ? -3.578 18.659 1.817 1.00 82.12 247 PRO A C 1
ATOM 1942 O O . PRO A 1 247 ? -4.394 19.470 1.383 1.00 82.12 247 PRO A O 1
ATOM 1945 N N . ARG A 1 248 ? -3.653 18.169 3.059 1.00 84.88 248 ARG A N 1
ATOM 1946 C CA . ARG A 1 248 ? -4.735 18.490 4.007 1.00 84.88 248 ARG A CA 1
ATOM 1947 C C . ARG A 1 248 ? -4.200 19.011 5.343 1.00 84.88 248 ARG A C 1
ATOM 1949 O O . ARG A 1 248 ? -3.171 18.524 5.809 1.00 84.88 248 ARG A O 1
ATOM 1956 N N . PRO A 1 249 ? -4.861 19.978 5.998 1.00 86.50 249 PRO A N 1
ATOM 1957 C CA . PRO A 1 249 ? -4.562 20.280 7.394 1.00 86.50 249 PRO A CA 1
ATOM 1958 C C . PRO A 1 249 ? -4.950 19.098 8.292 1.00 86.50 249 PRO A C 1
ATOM 1960 O O . PRO A 1 249 ? -5.863 18.340 7.965 1.00 86.50 249 PRO A O 1
ATOM 1963 N N . LEU A 1 250 ? -4.276 18.961 9.439 1.00 84.94 250 LEU A N 1
ATOM 1964 C CA . LEU A 1 250 ? -4.537 17.879 10.397 1.00 84.94 250 LEU A CA 1
ATOM 1965 C C . LEU A 1 250 ? -6.008 17.841 10.837 1.00 84.94 250 LEU A C 1
ATOM 1967 O O . LEU A 1 250 ? -6.603 16.770 10.849 1.00 84.94 250 LEU A O 1
ATOM 1971 N N . SER A 1 251 ? -6.606 19.005 11.099 1.00 86.88 251 SER A N 1
ATOM 1972 C CA . SER A 1 251 ? -8.015 19.114 11.490 1.00 86.88 251 SER A CA 1
ATO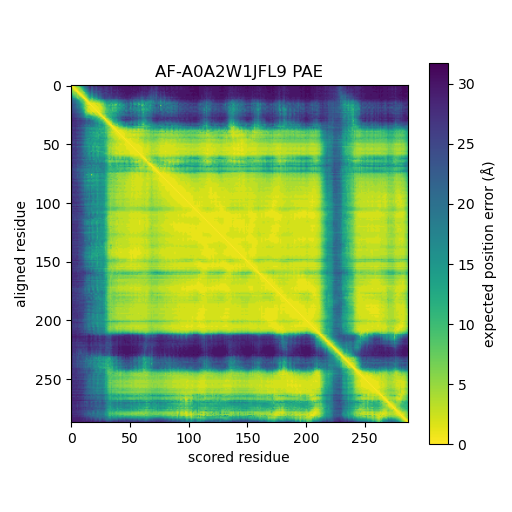M 1973 C C . SER A 1 251 ? -8.968 18.501 10.462 1.00 86.88 251 SER A C 1
ATOM 1975 O O . SER A 1 251 ? -9.916 17.826 10.841 1.00 86.88 251 SER A O 1
ATOM 1977 N N . LEU A 1 252 ? -8.695 18.673 9.163 1.00 88.88 252 LEU A N 1
ATOM 1978 C CA . LEU A 1 252 ? -9.507 18.075 8.100 1.00 88.88 252 LEU A CA 1
ATOM 1979 C C . LEU A 1 252 ? -9.292 16.559 8.004 1.00 88.88 252 LEU A C 1
ATOM 1981 O O . LEU A 1 252 ? -10.233 15.828 7.719 1.00 88.88 252 LEU A O 1
ATOM 1985 N N . ILE A 1 253 ? -8.070 16.070 8.239 1.00 89.81 253 ILE A N 1
ATOM 1986 C CA . ILE A 1 253 ? -7.794 14.624 8.272 1.00 89.81 253 ILE A CA 1
ATOM 1987 C C . ILE A 1 253 ? -8.580 13.973 9.418 1.00 89.81 253 ILE A C 1
ATOM 1989 O O . ILE A 1 253 ? -9.263 12.974 9.200 1.00 89.81 253 ILE A O 1
ATOM 1993 N N . GLU A 1 254 ? -8.532 14.564 10.613 1.00 90.62 254 GLU A N 1
ATOM 1994 C CA . GLU A 1 254 ? -9.290 14.102 11.780 1.00 90.62 254 GLU A CA 1
ATOM 1995 C C . GLU A 1 254 ? -10.803 14.151 11.529 1.00 90.62 254 GLU A C 1
ATOM 1997 O O . GLU A 1 254 ? -11.498 13.175 11.804 1.00 90.62 254 GLU A O 1
ATOM 2002 N N . GLU A 1 255 ? -11.315 15.228 10.930 1.00 92.50 255 GLU A N 1
ATOM 2003 C CA . GLU A 1 255 ? -12.730 15.364 10.557 1.00 92.50 255 GLU A CA 1
ATOM 2004 C C . GLU A 1 255 ? -13.169 14.316 9.516 1.00 92.50 255 GLU A C 1
ATOM 2006 O O . GLU A 1 2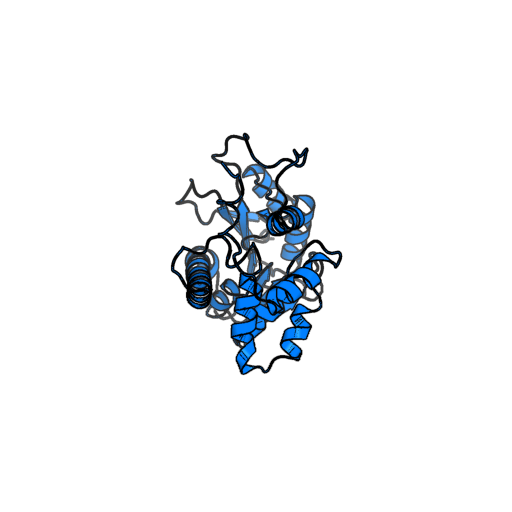55 ? -14.271 13.769 9.588 1.00 92.50 255 GLU A O 1
ATOM 2011 N N . ILE A 1 256 ? -12.313 14.000 8.538 1.00 92.69 256 ILE A N 1
ATOM 2012 C CA . ILE A 1 256 ? -12.589 12.961 7.539 1.00 92.69 256 ILE A CA 1
ATOM 2013 C C . ILE A 1 256 ? -12.687 11.583 8.194 1.00 92.69 256 ILE A C 1
ATOM 2015 O O . ILE A 1 256 ? -13.639 10.852 7.922 1.00 92.69 256 ILE A O 1
ATOM 2019 N N . ILE A 1 257 ? -11.726 11.245 9.056 1.00 93.69 257 ILE A N 1
ATOM 2020 C CA . ILE A 1 257 ? -11.659 9.949 9.742 1.00 93.69 257 ILE A CA 1
ATOM 2021 C C . ILE A 1 257 ? -12.852 9.788 10.693 1.00 93.69 257 ILE A C 1
ATOM 2023 O O . ILE A 1 257 ? -13.599 8.813 10.599 1.00 93.69 257 ILE A O 1
ATOM 2027 N N . THR A 1 258 ? -13.073 10.773 11.565 1.00 93.25 258 THR A N 1
ATOM 2028 C CA . THR A 1 258 ? -14.145 10.737 12.573 1.00 93.25 258 THR A CA 1
ATOM 2029 C C . THR A 1 258 ? -15.535 10.848 11.959 1.00 93.25 258 THR A C 1
ATOM 2031 O O . THR A 1 258 ? -16.453 10.167 12.408 1.00 93.25 258 THR A O 1
ATOM 2034 N N . GLY A 1 259 ? -15.697 11.616 10.878 1.00 92.62 259 GLY A N 1
ATOM 2035 C CA . GLY A 1 259 ? -16.972 11.748 10.171 1.00 92.62 259 GLY A CA 1
ATOM 2036 C C . GLY A 1 259 ? -17.471 10.454 9.516 1.00 92.62 259 GLY A C 1
ATOM 2037 O O . GLY A 1 259 ? -18.654 10.355 9.209 1.00 92.62 259 GLY A O 1
ATOM 2038 N N . VAL A 1 260 ? -16.595 9.463 9.309 1.00 92.12 260 VAL A N 1
ATOM 2039 C CA . VAL A 1 260 ? -16.954 8.119 8.814 1.00 92.12 260 VAL A CA 1
ATOM 2040 C C . VAL A 1 260 ? -17.229 7.131 9.965 1.00 92.12 260 VAL A C 1
ATOM 2042 O O . VAL A 1 260 ? -17.735 6.038 9.732 1.00 92.12 260 VAL A O 1
ATOM 2045 N N . GLY A 1 261 ? -16.944 7.513 11.215 1.00 91.75 261 GLY A N 1
ATOM 2046 C CA . GLY A 1 261 ? -17.170 6.686 12.407 1.00 91.75 261 GLY A CA 1
ATOM 2047 C C . GLY A 1 261 ? -15.923 5.987 12.956 1.00 91.75 261 GLY A C 1
ATOM 2048 O O . GLY A 1 261 ? -16.029 5.208 13.901 1.00 91.75 261 GLY A O 1
ATOM 2049 N N . PHE A 1 262 ? -14.734 6.257 12.406 1.00 93.94 262 PHE A N 1
ATOM 2050 C CA . PHE A 1 262 ? -13.482 5.813 13.022 1.00 93.94 262 PHE A CA 1
ATOM 2051 C C . PHE A 1 262 ? -13.129 6.674 14.242 1.00 93.94 262 PHE A C 1
ATOM 2053 O O . PHE A 1 262 ? -13.321 7.888 14.251 1.00 93.94 262 PHE A O 1
ATOM 2060 N N . GLU A 1 263 ? -12.507 6.059 15.240 1.00 91.25 263 GLU A N 1
ATOM 2061 C CA . GLU A 1 263 ? -11.771 6.759 16.285 1.00 91.25 263 GLU A CA 1
ATOM 2062 C C . GLU A 1 263 ? -10.336 7.029 15.814 1.00 91.25 263 GLU A C 1
ATOM 2064 O O . GLU A 1 263 ? -9.609 6.123 15.386 1.00 91.25 263 GLU A O 1
ATOM 2069 N N . PHE A 1 264 ? -9.911 8.289 15.898 1.00 85.31 264 PHE A N 1
ATOM 2070 C CA . PHE A 1 264 ? -8.531 8.664 15.625 1.00 85.31 264 PHE A CA 1
ATOM 2071 C C . PHE A 1 264 ? -7.633 8.216 16.784 1.00 85.31 264 PHE A C 1
ATOM 2073 O O . PHE A 1 264 ? -7.744 8.742 17.888 1.00 85.31 264 PHE A O 1
ATOM 2080 N N . LEU A 1 265 ? -6.726 7.264 16.539 1.00 80.69 265 LEU A N 1
ATOM 2081 C CA . LEU A 1 265 ? -5.882 6.713 17.602 1.00 80.69 265 LEU A CA 1
ATOM 2082 C C . LEU A 1 265 ? -4.593 7.518 17.756 1.00 80.69 265 LEU A C 1
ATOM 2084 O O . LEU A 1 265 ? -4.264 7.987 18.844 1.00 80.69 265 LEU A O 1
ATOM 2088 N N . THR A 1 266 ? -3.807 7.639 16.680 1.00 84.69 266 THR A N 1
ATOM 2089 C CA . THR A 1 266 ? -2.501 8.301 16.759 1.00 84.69 266 THR A CA 1
ATOM 2090 C C . THR A 1 266 ? -1.898 8.620 15.390 1.00 84.69 266 THR A C 1
ATOM 2092 O O . THR A 1 266 ? -2.045 7.866 14.429 1.00 84.69 266 THR A O 1
ATOM 2095 N N . ARG A 1 267 ? -1.090 9.685 15.329 1.00 84.12 267 ARG A N 1
ATOM 2096 C CA . ARG A 1 267 ? -0.020 9.830 14.326 1.00 84.12 267 ARG A CA 1
ATOM 2097 C C . ARG A 1 267 ? 1.130 8.879 14.681 1.00 84.12 267 ARG A C 1
ATOM 2099 O O . ARG A 1 267 ? 1.467 8.767 15.858 1.00 84.12 267 ARG A O 1
ATOM 2106 N N . LEU A 1 268 ? 1.713 8.186 13.708 1.00 81.62 268 LEU A N 1
ATOM 2107 C CA . LEU A 1 268 ? 2.778 7.200 13.935 1.00 81.62 268 LEU A CA 1
ATOM 2108 C C . LEU A 1 268 ? 4.184 7.805 13.831 1.00 81.62 268 LEU A C 1
ATOM 2110 O O . LEU A 1 268 ? 5.073 7.396 14.565 1.00 81.62 268 LEU A O 1
ATOM 2114 N N . ASN A 1 269 ? 4.389 8.820 12.991 1.00 79.31 269 ASN A N 1
ATOM 2115 C CA . ASN A 1 269 ? 5.657 9.552 12.884 1.00 79.31 269 ASN A CA 1
ATOM 2116 C C . ASN A 1 269 ? 5.666 10.831 13.740 1.00 79.31 269 ASN A C 1
ATOM 2118 O O . ASN A 1 269 ? 5.875 11.929 13.231 1.00 79.31 269 ASN A O 1
ATOM 2122 N N . LYS A 1 270 ? 5.388 10.706 15.045 1.00 68.62 270 LYS A N 1
ATOM 2123 C CA . LYS A 1 270 ? 5.376 11.858 15.976 1.00 68.62 270 LYS A CA 1
ATOM 2124 C C . LYS A 1 270 ? 6.756 12.485 16.180 1.00 68.62 270 LYS A C 1
ATOM 2126 O O . LYS A 1 270 ? 6.830 13.689 16.397 1.00 68.62 270 LYS A O 1
ATOM 2131 N N . ASP A 1 271 ? 7.807 11.676 16.085 1.00 69.75 271 ASP A N 1
ATOM 2132 C CA . ASP A 1 271 ? 9.192 12.092 16.336 1.00 69.75 271 ASP A CA 1
ATOM 2133 C C . ASP A 1 271 ? 9.842 12.803 15.133 1.00 69.75 271 ASP A C 1
ATOM 2135 O O . ASP A 1 271 ? 10.976 13.257 15.228 1.00 69.75 271 ASP A O 1
ATOM 2139 N N . GLU A 1 272 ? 9.122 12.914 14.011 1.00 71.25 272 GLU A N 1
ATOM 2140 C CA . GLU A 1 272 ? 9.555 13.582 12.775 1.00 71.25 272 GLU A CA 1
ATOM 2141 C C . GLU A 1 272 ? 8.488 14.636 12.384 1.00 71.25 272 GLU A C 1
ATOM 2143 O O . GLU A 1 272 ? 7.759 14.459 11.402 1.00 71.25 272 GLU A O 1
ATOM 2148 N N . PRO A 1 273 ? 8.289 15.712 13.178 1.00 63.28 273 PRO A N 1
ATOM 2149 C CA . PRO A 1 273 ? 7.173 16.643 12.986 1.00 63.28 273 PRO A CA 1
ATOM 2150 C C . PRO A 1 273 ? 7.258 17.416 11.662 1.00 63.28 273 PRO A C 1
ATOM 2152 O O . PRO A 1 273 ? 6.221 17.764 11.094 1.00 63.28 273 PRO A O 1
ATOM 2155 N N . GLU A 1 274 ? 8.470 17.626 11.147 1.00 66.44 274 GLU A N 1
ATOM 2156 C CA . GLU A 1 274 ? 8.763 18.166 9.817 1.00 66.44 274 GLU A CA 1
ATOM 2157 C C . GLU A 1 274 ? 8.428 17.223 8.650 1.00 66.44 274 GLU A C 1
ATOM 2159 O O . GLU A 1 274 ? 8.329 17.697 7.511 1.00 66.44 274 GLU A O 1
ATOM 2164 N N . ASP A 1 275 ? 8.229 15.919 8.895 1.00 68.44 275 ASP A N 1
ATOM 2165 C CA . ASP A 1 275 ? 7.786 14.998 7.851 1.00 68.44 275 ASP A CA 1
ATOM 2166 C C . ASP A 1 275 ? 6.337 15.309 7.469 1.00 68.44 275 ASP A C 1
ATOM 2168 O O . ASP A 1 275 ? 5.389 15.194 8.253 1.00 68.44 275 ASP A O 1
ATOM 2172 N N . LYS A 1 276 ? 6.178 15.728 6.217 1.00 69.06 276 LYS A N 1
ATOM 2173 C CA . LYS A 1 276 ? 4.899 16.151 5.647 1.00 69.06 276 LYS A CA 1
ATOM 2174 C C . LYS A 1 276 ? 4.025 14.957 5.281 1.00 69.06 276 LYS A C 1
ATOM 2176 O O . LYS A 1 276 ? 2.807 15.127 5.205 1.00 69.06 276 LYS A O 1
ATOM 2181 N N . ASN A 1 277 ? 4.620 13.783 5.066 1.00 76.56 277 ASN A N 1
ATOM 2182 C CA . ASN A 1 277 ? 3.896 12.535 4.868 1.00 76.56 277 ASN A CA 1
ATOM 2183 C C . ASN A 1 277 ? 3.640 11.916 6.239 1.00 76.56 277 ASN A C 1
ATOM 2185 O O . ASN A 1 277 ? 4.514 11.314 6.852 1.00 76.56 277 ASN A O 1
ATOM 2189 N N . ALA A 1 278 ? 2.435 12.100 6.761 1.00 80.12 278 ALA A N 1
ATOM 2190 C CA . ALA A 1 278 ? 2.085 11.603 8.078 1.00 80.12 278 ALA A CA 1
ATOM 2191 C C . ALA A 1 278 ? 1.319 10.285 7.967 1.00 80.12 278 ALA A C 1
ATOM 2193 O O . ALA A 1 278 ? 0.347 10.173 7.217 1.00 80.12 278 ALA A O 1
ATOM 2194 N N . TYR A 1 279 ? 1.758 9.293 8.739 1.00 85.38 279 TYR A N 1
ATOM 2195 C CA . TYR A 1 279 ? 1.050 8.026 8.889 1.00 85.38 279 TYR A CA 1
ATOM 2196 C C . TYR A 1 279 ? 0.120 8.131 10.089 1.00 85.38 279 TYR A C 1
ATOM 2198 O O . TYR A 1 279 ? 0.560 8.467 11.191 1.00 85.38 279 TYR A O 1
ATOM 2206 N N . TYR A 1 280 ? -1.153 7.821 9.883 1.00 87.06 280 TYR A N 1
ATOM 2207 C CA . TYR A 1 280 ? -2.170 7.845 10.925 1.00 87.06 280 TYR A CA 1
ATOM 2208 C C . TYR A 1 280 ? -2.759 6.458 11.106 1.00 87.06 280 TYR A C 1
ATOM 2210 O O . TYR A 1 280 ? -3.161 5.827 10.129 1.00 87.06 280 TYR A O 1
ATOM 2218 N N . ALA A 1 281 ? -2.813 6.011 12.357 1.00 86.88 281 ALA A N 1
ATOM 2219 C CA . ALA A 1 281 ? -3.540 4.825 12.768 1.00 86.88 281 ALA A CA 1
ATOM 2220 C C . ALA A 1 281 ? -4.883 5.239 13.375 1.00 86.88 281 ALA A C 1
ATOM 2222 O O . ALA A 1 281 ? -4.952 6.151 14.204 1.00 86.88 281 ALA A O 1
ATOM 2223 N N . PHE A 1 282 ? -5.941 4.551 12.972 1.00 91.00 282 PHE A N 1
ATOM 2224 C CA . PHE A 1 282 ? -7.304 4.759 13.448 1.00 91.00 282 PHE A CA 1
ATOM 2225 C C . PHE A 1 282 ? -8.057 3.422 13.465 1.00 91.00 282 PHE A C 1
ATOM 2227 O O . PHE A 1 282 ? -7.653 2.471 12.796 1.00 91.00 282 PHE A O 1
ATOM 2234 N N . GLY A 1 283 ? -9.094 3.305 14.290 1.00 87.25 283 GLY A N 1
ATOM 2235 C CA . GLY A 1 283 ? -9.804 2.042 14.529 1.00 87.25 283 GLY A CA 1
ATOM 2236 C C . GLY A 1 283 ? -11.294 2.260 14.752 1.00 87.25 283 GLY A C 1
ATOM 2237 O O . GLY A 1 283 ? -11.734 3.400 14.891 1.00 87.25 283 GLY A O 1
ATOM 2238 N N . GLN A 1 284 ? -12.086 1.191 14.712 1.00 82.00 284 GLN A N 1
ATOM 2239 C CA . GLN A 1 284 ? -13.515 1.301 15.017 1.00 82.00 284 GLN A CA 1
ATOM 2240 C C . GLN A 1 284 ? -13.703 1.764 16.469 1.00 82.00 284 GLN A C 1
ATOM 2242 O O . GLN A 1 284 ? -12.924 1.375 17.340 1.00 82.00 284 GLN A O 1
ATOM 2247 N N . GLN A 1 285 ? -14.716 2.598 16.725 1.00 66.25 285 GLN A N 1
ATOM 2248 C CA . GLN A 1 285 ? -15.073 2.975 18.093 1.00 66.25 285 GLN A CA 1
ATOM 2249 C C . GLN A 1 285 ? -15.411 1.724 18.908 1.00 66.25 285 GLN A C 1
ATOM 2251 O O . GLN A 1 285 ? -16.131 0.842 18.434 1.00 66.25 285 GLN A O 1
ATOM 2256 N N . LYS A 1 286 ? -14.921 1.668 20.148 1.00 60.44 286 LYS A N 1
ATOM 2257 C CA . LYS A 1 286 ? -15.372 0.661 21.111 1.00 60.44 286 LYS A CA 1
ATOM 2258 C C . LYS A 1 286 ? -16.848 0.897 21.428 1.00 60.44 286 LYS A C 1
ATOM 2260 O O . LYS A 1 286 ? -17.192 1.974 21.914 1.00 60.44 286 LYS A O 1
ATOM 2265 N N . LEU A 1 287 ? -17.684 -0.095 21.115 1.00 48.50 287 LEU A N 1
ATOM 2266 C CA . LEU A 1 287 ? -19.092 -0.156 21.525 1.00 48.50 287 LEU A CA 1
ATOM 2267 C C . LEU A 1 287 ? -19.228 -0.263 23.048 1.00 48.50 287 LEU A C 1
ATOM 2269 O O . LEU A 1 287 ? -18.383 -0.950 23.670 1.00 48.50 287 LEU A O 1
#

Organism: NCBI:txid1764569

InterPro domains:
  IPR013216 Methyltransferase type 11 [PF08241] (111-207)
  IPR029063 S-adenosyl-L-methionine-dependent methyltransferase superfamily [G3DSA:3.40.50.150] (65-242)
  IPR029063 S-adenosyl-L-methionine-dependent methyltransferase superfamily [SSF53335] (84-264)